Protein AF-A0A167XJV4-F1 (afdb_monomer_lite)

Structure (mmCIF, N/CA/C/O backbone):
data_AF-A0A167XJV4-F1
#
_entry.id   AF-A0A167XJV4-F1
#
loop_
_atom_site.group_PDB
_atom_site.id
_atom_site.type_symbol
_atom_site.label_atom_id
_atom_site.label_alt_id
_atom_site.label_comp_id
_atom_site.label_asym_id
_atom_site.label_entity_id
_atom_site.label_seq_id
_atom_site.pdbx_PDB_ins_code
_atom_site.Cartn_x
_atom_site.Cartn_y
_atom_site.Cartn_z
_atom_site.occupancy
_atom_site.B_iso_or_equiv
_atom_site.auth_seq_id
_atom_site.auth_comp_id
_atom_site.auth_asym_id
_atom_site.auth_atom_id
_atom_site.pdbx_PDB_model_num
ATOM 1 N N . MET A 1 1 ? -15.857 67.292 23.359 1.00 35.25 1 MET A N 1
ATOM 2 C CA . MET A 1 1 ? -15.765 67.440 21.888 1.00 35.25 1 MET A CA 1
ATOM 3 C C . MET A 1 1 ? -14.300 67.287 21.524 1.00 35.25 1 MET A C 1
ATOM 5 O O . MET A 1 1 ? -13.541 68.186 21.835 1.00 35.25 1 MET A O 1
ATOM 9 N N . SER A 1 2 ? -13.795 66.185 20.992 1.00 38.75 2 SER A N 1
ATOM 10 C CA . SER A 1 2 ? -14.385 64.899 20.626 1.00 38.75 2 SER A CA 1
ATOM 11 C C . SER A 1 2 ? -13.289 63.852 20.805 1.00 38.75 2 SER A C 1
ATOM 13 O O . SER A 1 2 ? -12.170 64.068 20.342 1.00 38.75 2 SER A O 1
ATOM 15 N N . ASP A 1 3 ? -13.623 62.744 21.458 1.00 36.28 3 ASP A N 1
ATOM 16 C CA . ASP A 1 3 ? -12.806 61.537 21.475 1.00 36.28 3 ASP A CA 1
ATOM 17 C C . ASP A 1 3 ? -12.752 60.947 20.062 1.00 36.28 3 ASP A C 1
ATOM 19 O O . ASP A 1 3 ? -13.790 60.716 19.436 1.00 36.28 3 ASP A O 1
ATOM 23 N N . LYS A 1 4 ? -11.544 60.708 19.547 1.00 35.56 4 LYS A N 1
ATOM 24 C CA . LYS A 1 4 ? -11.335 59.801 18.419 1.00 35.56 4 LYS A CA 1
ATOM 25 C C . LYS A 1 4 ? -10.825 58.477 18.966 1.00 35.56 4 LYS A C 1
ATOM 27 O O . LYS A 1 4 ? -9.713 58.377 19.471 1.00 35.56 4 LYS A O 1
ATOM 32 N N . ILE A 1 5 ? -11.702 57.492 18.860 1.00 44.44 5 ILE A N 1
ATOM 33 C CA . ILE A 1 5 ? -11.425 56.069 18.977 1.00 44.44 5 ILE A CA 1
ATOM 34 C C . ILE A 1 5 ? -10.658 55.667 17.712 1.00 44.44 5 ILE A C 1
ATOM 36 O O . ILE A 1 5 ? -11.230 55.734 16.631 1.00 44.44 5 ILE A O 1
ATOM 40 N N . ASP A 1 6 ? -9.406 55.234 17.849 1.00 35.66 6 ASP A N 1
ATOM 41 C CA . ASP A 1 6 ? -8.711 54.420 16.840 1.00 35.66 6 ASP A CA 1
ATOM 42 C C . ASP A 1 6 ? -8.263 53.119 17.514 1.00 35.66 6 ASP A C 1
ATOM 44 O O . ASP A 1 6 ? -7.104 52.894 17.852 1.00 35.66 6 ASP A O 1
ATOM 48 N N . GLY A 1 7 ? -9.255 52.272 17.782 1.00 39.25 7 GLY A N 1
ATOM 49 C CA . GLY A 1 7 ? -9.067 50.860 18.074 1.00 39.25 7 GLY A CA 1
ATOM 50 C C . GLY A 1 7 ? -9.291 50.066 16.796 1.00 39.25 7 GLY A C 1
ATOM 51 O O . GLY A 1 7 ? -10.379 49.535 16.593 1.00 39.25 7 GLY A O 1
ATOM 52 N N . GLN A 1 8 ? -8.279 49.992 15.935 1.00 30.83 8 GLN A N 1
ATOM 53 C CA . GLN A 1 8 ? -8.216 48.947 14.921 1.00 30.83 8 GLN A CA 1
ATOM 54 C C . GLN A 1 8 ? -7.363 47.816 15.510 1.00 30.83 8 GLN A C 1
ATOM 56 O O . GLN A 1 8 ? -6.171 48.035 15.744 1.00 30.83 8 GLN A O 1
ATOM 61 N N . PRO A 1 9 ? -7.930 46.635 15.820 1.00 34.81 9 PRO A N 1
ATOM 62 C CA . PRO A 1 9 ? -7.104 45.504 16.210 1.00 34.81 9 PRO A CA 1
ATOM 63 C C . PRO A 1 9 ? -6.168 45.161 15.041 1.00 34.81 9 PRO A C 1
ATOM 65 O O . PRO A 1 9 ? -6.563 45.332 13.880 1.00 34.81 9 PRO A O 1
ATOM 68 N N . PRO A 1 10 ? -4.932 44.712 15.317 1.00 31.92 10 PRO A N 1
ATOM 69 C CA . PRO A 1 10 ? -4.026 44.279 14.266 1.00 31.92 10 PRO A CA 1
ATOM 70 C C . PRO A 1 10 ? -4.743 43.226 13.419 1.00 31.92 10 PRO A C 1
ATOM 72 O O . PRO A 1 10 ? -5.285 42.256 13.950 1.00 31.92 10 PRO A O 1
ATOM 75 N N . GLN A 1 11 ? -4.798 43.454 12.106 1.00 32.78 11 GLN A N 1
ATOM 76 C CA . GLN A 1 11 ? -5.223 42.424 11.172 1.00 32.78 11 GLN A CA 1
ATOM 77 C C . GLN A 1 11 ? -4.203 41.294 11.288 1.00 32.78 11 GLN A C 1
ATOM 79 O O . GLN A 1 11 ? -3.077 41.426 10.815 1.00 32.78 11 GLN A O 1
ATOM 84 N N . GLU A 1 12 ? -4.583 40.220 11.980 1.00 34.00 12 GLU A N 1
ATOM 85 C CA . GLU A 1 12 ? -3.851 38.962 11.939 1.00 34.00 12 GLU A CA 1
ATOM 86 C C . GLU A 1 12 ? -3.784 38.521 10.479 1.00 34.00 12 GLU A C 1
ATOM 88 O O . GLU A 1 12 ? -4.782 38.175 9.843 1.00 34.00 12 GLU A O 1
ATOM 93 N N . GLU A 1 13 ? -2.577 38.611 9.941 1.00 27.45 13 GLU A N 1
ATOM 94 C CA . GLU A 1 13 ? -2.191 38.093 8.647 1.00 27.45 13 GLU A CA 1
ATOM 95 C C . GLU A 1 13 ? -2.448 36.580 8.668 1.00 27.45 13 GLU A C 1
ATOM 97 O O . GLU A 1 13 ? -1.727 35.808 9.300 1.00 27.45 13 GLU A O 1
ATOM 102 N N . TYR A 1 14 ? -3.550 36.149 8.052 1.00 29.22 14 TYR A N 1
ATOM 103 C CA . TYR A 1 14 ? -3.883 34.734 7.938 1.00 29.22 14 TYR A CA 1
ATOM 104 C C . TYR A 1 14 ? -2.775 34.024 7.147 1.00 29.22 14 TYR A C 1
ATOM 106 O O . TYR A 1 14 ? -2.589 34.350 5.970 1.00 29.22 14 TYR A O 1
ATOM 114 N N . PRO A 1 15 ? -2.071 33.019 7.704 1.00 30.83 15 PRO A N 1
ATOM 115 C CA . PRO A 1 15 ? -1.198 32.200 6.885 1.00 30.83 15 PRO A CA 1
ATOM 116 C C . PRO A 1 15 ? -2.058 31.445 5.870 1.00 30.83 15 PRO A C 1
ATOM 118 O O . PRO A 1 15 ? -2.981 30.698 6.215 1.00 30.83 15 PRO A O 1
ATOM 121 N N . ALA A 1 16 ? -1.761 31.685 4.596 1.00 36.34 16 ALA A N 1
ATOM 122 C CA . ALA A 1 16 ? -2.377 31.013 3.473 1.00 36.34 16 ALA A CA 1
ATOM 123 C C . ALA A 1 16 ? -2.159 29.495 3.579 1.00 36.34 16 ALA A C 1
ATOM 125 O O . ALA A 1 16 ? -1.030 29.014 3.608 1.00 36.34 16 ALA A O 1
ATOM 126 N N . THR A 1 17 ? -3.270 28.753 3.598 1.00 43.56 17 THR A N 1
ATOM 127 C CA . THR A 1 17 ? -3.365 27.351 3.154 1.00 43.56 17 THR A CA 1
ATOM 128 C C . THR A 1 17 ? -2.260 26.414 3.658 1.00 43.56 17 THR A C 1
ATOM 130 O O . THR A 1 17 ? -1.503 25.850 2.871 1.00 43.56 17 THR A O 1
ATOM 133 N N . GLY A 1 18 ? -2.211 26.187 4.971 1.00 31.14 18 GLY A N 1
ATOM 134 C CA . GLY A 1 18 ? -1.593 24.976 5.509 1.00 31.14 18 GLY A CA 1
ATOM 135 C C . GLY A 1 18 ? -2.410 23.750 5.097 1.00 31.14 18 GLY A C 1
ATOM 136 O O . GLY A 1 18 ? -3.644 23.802 5.062 1.00 31.14 18 GLY A O 1
ATOM 137 N N . SER A 1 19 ? -1.736 22.649 4.763 1.00 35.28 19 SER A N 1
ATOM 138 C CA . SER A 1 19 ? -2.350 21.322 4.708 1.00 35.28 19 SER A CA 1
ATOM 139 C C . SER A 1 19 ? -3.255 21.147 5.921 1.00 35.28 19 SER A C 1
ATOM 141 O O . SER A 1 19 ? -2.850 21.450 7.041 1.00 35.28 19 SER A O 1
ATOM 143 N N . ARG A 1 20 ? -4.492 20.691 5.715 1.00 35.97 20 ARG A N 1
ATOM 144 C CA . ARG A 1 20 ? -5.356 20.295 6.826 1.00 35.97 20 ARG A CA 1
ATOM 145 C C . ARG A 1 20 ? -4.733 19.028 7.409 1.00 35.97 20 ARG A C 1
ATOM 147 O O . ARG A 1 20 ? -5.033 17.935 6.942 1.00 35.97 20 ARG A O 1
ATOM 154 N N . GLU A 1 21 ? -3.769 19.206 8.308 1.00 44.94 21 GLU A N 1
ATOM 155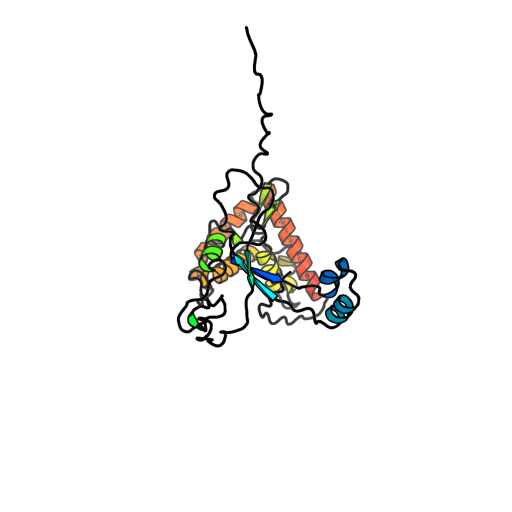 C CA . GLU A 1 21 ? -3.133 18.120 9.038 1.00 44.94 21 GLU A CA 1
ATOM 156 C C . GLU A 1 21 ? -4.256 17.319 9.679 1.00 44.94 21 GLU A C 1
ATOM 158 O O . GLU A 1 21 ? -5.143 17.868 10.340 1.00 44.94 21 GLU A O 1
ATOM 163 N N . THR A 1 22 ? -4.305 16.031 9.354 1.00 46.44 22 THR A N 1
ATOM 164 C CA . THR A 1 22 ? -5.253 15.134 9.993 1.00 46.44 22 THR A CA 1
ATOM 165 C C . THR A 1 22 ? -4.904 15.111 11.473 1.00 46.44 22 THR A C 1
ATOM 167 O O . THR A 1 22 ? -3.748 14.825 11.795 1.00 46.44 22 THR A O 1
ATOM 170 N N . PRO A 1 23 ? -5.861 15.424 12.352 1.00 55.28 23 PRO A N 1
ATOM 171 C CA . PRO A 1 23 ? -5.597 15.505 13.774 1.00 55.28 23 PRO A CA 1
ATOM 172 C C . PRO A 1 23 ? -5.023 14.190 14.299 1.00 55.28 23 PRO A C 1
ATOM 174 O O . PRO A 1 23 ? -5.522 13.111 13.959 1.00 55.28 23 PRO A O 1
ATOM 177 N N . PHE A 1 24 ? -3.951 14.283 15.089 1.00 51.16 24 PHE A N 1
ATOM 178 C CA . PHE A 1 24 ? -3.324 13.138 15.739 1.00 51.16 24 PHE A CA 1
ATOM 179 C C . PHE A 1 24 ? -3.580 13.202 17.254 1.00 51.16 24 PHE A C 1
ATOM 181 O O . PHE A 1 24 ? -3.232 14.204 17.881 1.00 51.16 24 PHE A O 1
ATOM 188 N N . PRO A 1 25 ? -4.128 12.137 17.865 1.00 63.91 25 PRO A N 1
ATOM 189 C CA . PRO A 1 25 ? -4.529 10.879 17.238 1.00 63.91 25 PRO A CA 1
ATOM 190 C C . PRO A 1 25 ? -5.869 10.990 16.488 1.00 63.91 25 PRO A C 1
ATOM 192 O O . PRO A 1 25 ? -6.783 11.702 16.904 1.00 63.91 25 PRO A O 1
ATOM 195 N N . ALA A 1 26 ? -6.004 10.245 15.385 1.00 65.00 26 ALA A N 1
ATOM 196 C CA . ALA A 1 26 ? -7.201 10.287 14.547 1.00 65.00 26 ALA A CA 1
ATOM 197 C C . ALA A 1 26 ? -8.453 9.813 15.306 1.00 65.00 26 ALA A C 1
ATOM 199 O O . ALA A 1 26 ? -8.411 8.855 16.084 1.00 65.00 26 ALA A O 1
ATOM 200 N N . LEU A 1 27 ? -9.601 10.444 15.050 1.00 64.56 27 LEU A N 1
ATOM 201 C CA . LEU A 1 27 ? -10.874 10.005 15.622 1.00 64.56 27 LEU A CA 1
ATOM 202 C C . LEU A 1 27 ? -11.170 8.550 15.244 1.00 64.56 27 LEU A C 1
ATOM 204 O O . LEU A 1 27 ? -11.031 8.147 14.093 1.00 64.56 27 LEU A O 1
ATOM 208 N N . SER A 1 28 ? -11.652 7.775 16.212 1.00 68.88 28 SER A N 1
ATOM 209 C CA . SER A 1 28 ? -11.929 6.342 16.076 1.00 68.88 28 SER A CA 1
ATOM 210 C C . SER A 1 28 ? -10.699 5.488 15.745 1.00 68.88 28 SER A C 1
ATOM 212 O O . SER A 1 28 ? -10.857 4.401 15.200 1.00 68.88 28 SER A O 1
ATOM 214 N N . SER A 1 29 ? -9.487 5.949 16.063 1.00 73.75 29 SER A N 1
ATOM 215 C CA . SER A 1 29 ? -8.269 5.131 16.027 1.00 73.75 29 SER A CA 1
ATOM 216 C C . SER A 1 29 ? -8.034 4.404 17.355 1.00 73.75 29 SER A C 1
ATOM 218 O O . SER A 1 29 ? -8.592 4.775 18.394 1.00 73.75 29 SER A O 1
ATOM 220 N N . TYR A 1 30 ? -7.211 3.355 17.315 1.00 79.12 30 TYR A N 1
ATOM 221 C CA . TYR A 1 30 ? -6.715 2.693 18.518 1.00 79.12 30 TYR A CA 1
ATOM 222 C C . TYR A 1 30 ? -5.444 3.366 19.014 1.00 79.12 30 TYR A C 1
ATOM 224 O O . TYR A 1 30 ? -4.578 3.714 18.221 1.00 79.12 30 TYR A O 1
ATOM 232 N N . VAL A 1 31 ? -5.318 3.479 20.331 1.00 77.62 31 VAL A N 1
ATOM 233 C CA . VAL A 1 31 ? -4.098 3.937 20.998 1.00 77.62 31 VAL A CA 1
ATOM 234 C C . VAL A 1 31 ? -3.686 2.932 22.059 1.00 77.62 31 VAL A C 1
ATOM 236 O O . VAL A 1 31 ? -4.535 2.338 22.728 1.00 77.62 31 VAL A O 1
ATOM 239 N N . THR A 1 32 ? -2.383 2.754 22.242 1.00 82.50 32 THR A N 1
ATOM 240 C CA . THR A 1 32 ? -1.839 2.028 23.387 1.00 82.50 32 THR A CA 1
ATOM 241 C C . THR A 1 32 ? -1.346 3.014 24.429 1.00 82.50 32 THR A C 1
ATOM 243 O O . THR A 1 32 ? -0.552 3.899 24.133 1.00 82.50 32 THR A O 1
ATOM 246 N N . VAL A 1 33 ? -1.804 2.854 25.664 1.00 80.19 33 VAL A N 1
ATOM 247 C CA . VAL A 1 33 ? -1.385 3.672 26.799 1.00 80.19 33 VAL A CA 1
ATOM 248 C C . VAL A 1 33 ? -0.564 2.800 27.731 1.00 80.19 33 VAL A C 1
ATOM 250 O O . VAL A 1 33 ? -1.046 1.782 28.229 1.00 80.19 33 VAL A O 1
ATOM 253 N N . LYS A 1 34 ? 0.678 3.207 27.980 1.00 84.94 34 LYS A N 1
ATOM 254 C CA . LYS A 1 34 ? 1.544 2.601 28.986 1.00 84.94 34 LYS A CA 1
ATOM 255 C C . LYS A 1 34 ? 1.747 3.613 30.101 1.00 84.94 34 LYS A C 1
ATOM 257 O O . LYS A 1 34 ? 2.202 4.724 29.856 1.00 84.94 34 LYS A O 1
ATOM 262 N N . LEU A 1 35 ? 1.373 3.227 31.314 1.00 82.38 35 LEU A N 1
ATOM 263 C CA . LEU A 1 35 ? 1.635 4.032 32.501 1.00 82.38 35 LEU A CA 1
ATOM 264 C C . LEU A 1 35 ? 3.015 3.655 33.034 1.00 82.38 35 LEU A C 1
ATOM 266 O O . LEU A 1 35 ? 3.306 2.465 33.157 1.00 82.38 35 LEU A O 1
ATOM 270 N N . ASP A 1 36 ? 3.834 4.659 33.336 1.00 86.19 36 ASP A N 1
ATOM 271 C CA . ASP A 1 36 ? 5.060 4.504 34.116 1.00 86.19 36 ASP A CA 1
ATOM 272 C C . ASP A 1 36 ? 4.705 4.681 35.600 1.00 86.19 36 ASP A C 1
ATOM 274 O O . ASP A 1 36 ? 4.469 5.816 36.028 1.00 86.19 36 ASP A O 1
ATOM 278 N N . PRO A 1 37 ? 4.607 3.595 36.391 1.00 84.44 37 PRO A N 1
ATOM 279 C CA . PRO A 1 37 ? 4.187 3.699 37.781 1.00 84.44 37 PRO A CA 1
ATOM 280 C C . PRO A 1 37 ? 5.170 4.522 38.615 1.00 84.44 37 PRO A C 1
ATOM 282 O O . PRO A 1 37 ? 4.732 5.341 39.417 1.00 84.44 37 PRO A O 1
ATOM 285 N N . ALA A 1 38 ? 6.478 4.343 38.401 1.00 84.00 38 ALA A N 1
ATOM 286 C CA . ALA A 1 38 ? 7.517 5.036 39.158 1.00 84.00 38 ALA A CA 1
ATOM 287 C C . ALA A 1 38 ? 7.566 6.523 38.784 1.00 84.00 38 ALA A C 1
ATOM 289 O O . ALA A 1 38 ? 7.538 7.381 39.665 1.00 84.00 38 ALA A O 1
ATOM 290 N N . GLY A 1 39 ? 7.531 6.838 37.485 1.00 84.62 39 GLY A N 1
ATOM 291 C CA . GLY A 1 39 ? 7.436 8.219 37.010 1.00 84.62 39 GLY A CA 1
ATOM 292 C C . GLY A 1 39 ? 6.167 8.936 37.487 1.00 84.62 39 GLY A C 1
ATOM 293 O O . GLY A 1 39 ? 6.212 10.123 37.802 1.00 84.62 39 GLY A O 1
ATOM 294 N N . SER A 1 40 ? 5.047 8.212 37.615 1.00 84.00 40 SER A N 1
ATOM 295 C CA . SER A 1 40 ? 3.766 8.781 38.062 1.00 84.00 40 SER A CA 1
ATOM 296 C C . SER A 1 40 ? 3.761 9.203 39.531 1.00 84.00 40 SER A C 1
ATOM 298 O O . SER A 1 40 ? 2.977 10.074 39.883 1.00 84.00 40 SER A O 1
ATOM 300 N N . VAL A 1 41 ? 4.598 8.603 40.385 1.00 88.44 41 VAL A N 1
ATOM 301 C CA . VAL A 1 41 ? 4.667 8.928 41.825 1.00 88.44 41 VAL A CA 1
ATOM 302 C C . VAL A 1 41 ? 5.924 9.703 42.212 1.00 88.44 41 VAL A C 1
ATOM 304 O O . VAL A 1 41 ? 6.006 10.205 43.328 1.00 88.44 41 VAL A O 1
ATOM 307 N N . ALA A 1 42 ? 6.887 9.855 41.298 1.00 85.06 42 ALA A N 1
ATOM 308 C CA . ALA A 1 42 ? 8.159 10.527 41.565 1.00 85.06 42 ALA A CA 1
ATOM 309 C C . ALA A 1 42 ? 7.988 11.963 42.091 1.00 85.06 42 ALA A C 1
ATOM 311 O O . ALA A 1 42 ? 8.769 12.409 42.924 1.00 85.06 42 ALA A O 1
ATOM 312 N N . PHE A 1 43 ? 6.945 12.672 41.646 1.00 87.44 43 PHE A N 1
ATOM 313 C CA . PHE A 1 43 ? 6.659 14.040 42.090 1.00 87.44 43 PHE A CA 1
ATOM 314 C C . PHE A 1 43 ? 6.128 14.128 43.531 1.00 87.44 43 PHE A C 1
ATOM 316 O O . PHE A 1 43 ? 6.074 15.222 44.085 1.00 87.44 43 PHE A O 1
ATOM 323 N N . MET A 1 44 ? 5.675 13.012 44.112 1.00 87.50 44 MET A N 1
ATOM 324 C CA . MET A 1 44 ? 5.034 12.988 45.430 1.00 87.50 44 MET A CA 1
ATOM 325 C C . MET A 1 44 ? 6.046 12.914 46.579 1.00 87.50 44 MET A C 1
ATOM 327 O O . MET A 1 44 ? 5.650 13.133 47.718 1.00 87.50 44 MET A O 1
ATOM 331 N N . GLU A 1 45 ? 7.318 12.600 46.287 1.00 86.62 45 GLU A N 1
ATOM 332 C CA . GLU A 1 45 ? 8.403 12.433 47.274 1.00 86.62 45 GLU A CA 1
ATOM 333 C C . GLU A 1 45 ? 8.053 11.467 48.431 1.00 86.62 45 GLU A C 1
ATOM 335 O O . GLU A 1 45 ? 8.583 11.566 49.534 1.00 86.62 45 GLU A O 1
ATOM 340 N N . ASP A 1 46 ? 7.161 10.509 48.170 1.00 91.50 46 ASP A N 1
ATOM 341 C CA . ASP A 1 46 ? 6.673 9.519 49.132 1.00 91.50 46 ASP A CA 1
ATOM 342 C C . ASP A 1 46 ? 7.382 8.174 48.905 1.00 91.50 46 ASP A C 1
ATOM 344 O O . ASP A 1 46 ? 7.216 7.525 47.867 1.00 91.50 46 ASP A O 1
ATOM 348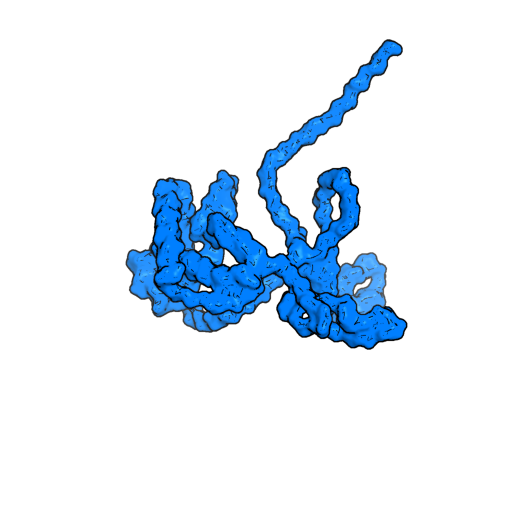 N N . GLU A 1 47 ? 8.197 7.762 49.880 1.00 88.19 47 GLU A N 1
ATOM 349 C CA . GLU A 1 47 ? 9.004 6.538 49.824 1.00 88.19 47 GLU A CA 1
ATOM 350 C C . GLU A 1 47 ? 8.145 5.261 49.824 1.00 88.19 47 GLU A C 1
ATOM 352 O O . GLU A 1 47 ? 8.486 4.276 49.159 1.00 88.19 47 GLU A O 1
ATOM 357 N N . GLU A 1 48 ? 6.999 5.274 50.511 1.00 89.12 48 GLU A N 1
ATOM 358 C CA . GLU A 1 48 ? 6.065 4.147 50.536 1.00 89.12 48 GLU A CA 1
ATOM 359 C C . GLU A 1 48 ? 5.371 4.013 49.175 1.00 89.12 48 GLU A C 1
ATOM 361 O O . GLU A 1 48 ? 5.338 2.922 48.594 1.00 89.12 48 GLU A O 1
ATOM 366 N N . ALA A 1 49 ? 4.906 5.132 48.608 1.00 85.19 49 ALA A N 1
ATOM 367 C CA . ALA A 1 49 ? 4.314 5.164 47.272 1.00 85.19 49 ALA A CA 1
ATOM 368 C C . ALA A 1 49 ? 5.325 4.779 46.180 1.00 85.19 49 ALA A C 1
ATOM 370 O O . ALA A 1 49 ? 4.981 4.026 45.266 1.00 85.19 49 ALA A O 1
ATOM 371 N N . ALA A 1 50 ? 6.578 5.233 46.285 1.00 87.56 50 ALA A N 1
ATOM 372 C CA . ALA A 1 50 ? 7.656 4.874 45.365 1.00 87.56 50 ALA A CA 1
ATOM 373 C C . ALA A 1 50 ? 7.985 3.376 45.428 1.00 87.56 50 ALA A C 1
ATOM 375 O O . ALA A 1 50 ? 8.097 2.721 44.389 1.00 87.56 50 ALA A O 1
ATOM 376 N N . THR A 1 51 ? 8.065 2.806 46.634 1.00 87.50 51 THR A N 1
ATOM 377 C CA . THR A 1 51 ? 8.301 1.369 46.833 1.00 87.50 51 THR A CA 1
ATOM 378 C C . THR A 1 51 ? 7.137 0.536 46.297 1.00 87.50 51 THR A C 1
ATOM 380 O O . THR A 1 51 ? 7.343 -0.470 45.614 1.00 87.50 51 THR A O 1
ATOM 383 N N . ALA A 1 52 ? 5.895 0.958 46.545 1.00 87.00 52 ALA A N 1
ATOM 384 C CA . ALA A 1 52 ? 4.713 0.300 45.998 1.00 87.00 52 ALA A CA 1
ATOM 385 C C . ALA A 1 52 ? 4.679 0.377 44.461 1.00 87.00 52 ALA A C 1
ATOM 387 O O . ALA A 1 52 ? 4.426 -0.633 43.802 1.00 87.00 52 ALA A O 1
ATOM 388 N N . ALA A 1 53 ? 4.990 1.540 43.883 1.00 86.62 53 ALA A N 1
ATOM 389 C CA . ALA A 1 53 ? 5.028 1.746 42.439 1.00 86.62 53 ALA A CA 1
ATOM 390 C C . ALA A 1 53 ? 6.135 0.936 41.750 1.00 86.62 53 ALA A C 1
ATOM 392 O O . ALA A 1 53 ? 5.892 0.378 40.681 1.00 86.62 53 ALA A O 1
ATOM 393 N N . ALA A 1 54 ? 7.309 0.798 42.374 1.00 85.00 54 ALA A N 1
ATOM 394 C CA . ALA A 1 54 ? 8.404 -0.029 41.864 1.00 85.00 54 ALA A CA 1
ATOM 395 C C . ALA A 1 54 ? 8.026 -1.518 41.755 1.00 85.00 54 ALA A C 1
ATOM 397 O O . ALA A 1 54 ? 8.539 -2.232 40.896 1.00 85.00 54 ALA A O 1
ATOM 398 N N . ASN A 1 55 ? 7.095 -1.978 42.594 1.00 87.38 55 ASN A N 1
ATOM 399 C CA . ASN A 1 55 ? 6.585 -3.348 42.569 1.00 87.38 55 ASN A CA 1
ATOM 400 C C . ASN A 1 55 ? 5.443 -3.561 41.556 1.00 87.38 55 ASN A C 1
ATOM 402 O O . ASN A 1 55 ? 5.009 -4.697 41.345 1.00 87.38 55 ASN A O 1
ATOM 406 N N . LEU A 1 56 ? 4.936 -2.502 40.913 1.00 86.00 56 LEU A N 1
ATOM 407 C CA . LEU A 1 56 ? 3.903 -2.619 39.887 1.00 86.00 56 LEU A CA 1
ATOM 408 C C . LEU A 1 56 ? 4.519 -2.956 38.528 1.00 86.00 56 LEU A C 1
ATOM 410 O O . LEU A 1 56 ? 5.428 -2.295 38.036 1.00 86.00 56 LEU A O 1
ATOM 414 N N . SER A 1 57 ? 3.945 -3.952 37.854 1.00 81.69 57 SER A N 1
ATOM 415 C CA . SER A 1 57 ? 4.251 -4.191 36.444 1.00 81.69 57 SER A CA 1
ATOM 416 C C . SER A 1 57 ? 3.581 -3.126 35.575 1.00 81.69 57 SER A C 1
ATOM 418 O O . SER A 1 57 ? 2.364 -2.928 35.644 1.00 81.69 57 SER A O 1
ATOM 420 N N . ALA A 1 58 ? 4.364 -2.458 34.725 1.00 81.88 58 ALA A N 1
ATOM 421 C CA . ALA A 1 58 ? 3.822 -1.577 33.699 1.00 81.88 58 ALA A CA 1
ATOM 422 C C . ALA A 1 58 ? 2.950 -2.399 32.736 1.00 81.88 58 ALA A C 1
ATOM 424 O O . ALA A 1 58 ? 3.427 -3.330 32.085 1.00 81.88 58 ALA A O 1
ATOM 425 N N . LYS A 1 59 ? 1.661 -2.058 32.657 1.00 78.88 59 LYS A N 1
ATOM 426 C CA . LYS A 1 59 ? 0.695 -2.706 31.763 1.00 78.88 59 LYS A CA 1
ATOM 427 C C . LYS A 1 59 ? 0.411 -1.812 30.566 1.00 78.88 59 LYS A C 1
ATOM 429 O O . LYS A 1 59 ? 0.330 -0.592 30.703 1.00 78.88 59 LYS A O 1
ATOM 434 N N . THR A 1 60 ? 0.219 -2.443 29.416 1.00 81.69 60 THR A N 1
ATOM 435 C CA . THR A 1 60 ? -0.268 -1.776 28.210 1.00 81.69 60 THR A CA 1
ATOM 436 C C . THR A 1 60 ? -1.787 -1.848 28.189 1.00 81.69 60 THR A C 1
ATOM 438 O O . THR A 1 60 ? -2.370 -2.933 28.217 1.00 81.69 60 THR A O 1
ATOM 441 N N . TYR A 1 61 ? -2.423 -0.687 28.143 1.00 80.62 61 TYR A N 1
ATOM 442 C CA . TYR A 1 61 ? -3.861 -0.534 27.976 1.00 80.62 61 TYR A CA 1
ATOM 443 C C . TYR A 1 61 ? -4.153 -0.163 26.527 1.00 80.62 61 TYR A C 1
ATOM 445 O O . TYR A 1 61 ? -3.381 0.561 25.909 1.00 80.62 61 TYR A O 1
ATOM 453 N N . VAL A 1 62 ? -5.270 -0.641 25.985 1.00 82.94 62 VAL A N 1
ATOM 454 C CA . VAL A 1 62 ? -5.738 -0.239 24.654 1.00 82.94 62 VAL A CA 1
ATOM 455 C C . VAL A 1 62 ? -6.914 0.706 24.838 1.00 82.94 62 VAL A C 1
ATOM 457 O O . VAL A 1 62 ? -7.804 0.428 25.638 1.00 82.94 62 VAL A O 1
ATOM 460 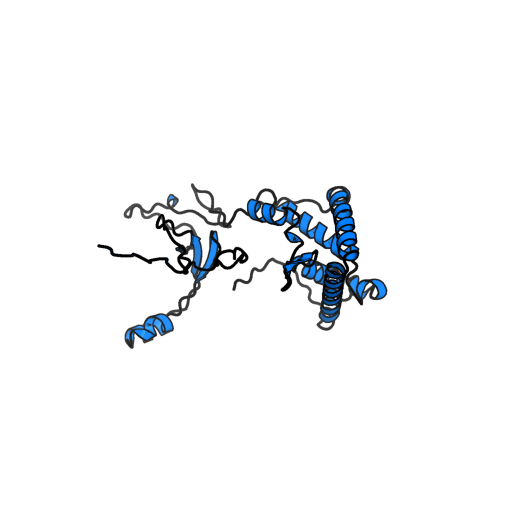N N . GLY A 1 63 ? -6.926 1.817 24.113 1.00 83.69 63 GLY A N 1
ATOM 461 C CA . GLY A 1 63 ? -8.014 2.783 24.101 1.00 83.69 63 GLY A CA 1
ATOM 462 C C . GLY A 1 63 ? -8.534 3.034 22.690 1.00 83.69 63 GLY A C 1
ATOM 463 O O . GLY A 1 63 ? -7.805 2.865 21.716 1.00 83.69 63 GLY A O 1
ATOM 464 N N . LEU A 1 64 ? -9.794 3.447 22.585 1.00 79.12 64 LEU A N 1
ATOM 465 C CA . LEU A 1 64 ? -10.396 3.962 21.357 1.00 79.12 64 LEU A CA 1
ATOM 466 C C . LEU A 1 64 ? -10.530 5.485 21.460 1.00 79.12 64 LEU A C 1
ATOM 468 O O . LEU A 1 64 ? -11.106 5.995 22.425 1.00 79.12 64 LEU A O 1
ATOM 472 N N . VAL A 1 65 ? -10.023 6.208 20.465 1.00 77.50 65 VAL A N 1
ATOM 473 C CA . VAL A 1 65 ? -10.088 7.673 20.421 1.00 77.50 65 VAL A CA 1
ATOM 474 C C . VAL A 1 65 ? -11.499 8.122 20.045 1.00 77.50 65 VAL A C 1
ATOM 476 O O . VAL A 1 65 ? -12.015 7.796 18.980 1.00 77.50 65 VAL A O 1
ATOM 479 N N . GLY A 1 66 ? -12.133 8.885 20.925 1.00 69.88 66 GLY A N 1
ATOM 480 C CA . GLY A 1 66 ? -13.429 9.522 20.739 1.00 69.88 66 GLY A CA 1
ATOM 481 C C . GLY A 1 66 ? -13.307 11.041 20.638 1.00 69.88 66 GLY A C 1
ATOM 482 O O . GLY A 1 66 ? -12.382 11.657 21.170 1.00 69.88 66 GLY A O 1
ATOM 483 N N . GLY A 1 67 ? -14.277 11.662 19.969 1.00 61.53 67 GLY A N 1
ATOM 484 C CA . GLY A 1 67 ? -14.365 13.118 19.902 1.00 61.53 67 GLY A CA 1
ATOM 485 C C . GLY A 1 67 ? -14.786 13.714 21.243 1.00 61.53 67 GLY A C 1
ATOM 486 O O . GLY A 1 67 ? -15.673 13.184 21.922 1.00 61.53 67 GLY A O 1
ATOM 487 N N . SER A 1 68 ? -14.187 14.842 21.615 1.00 56.00 68 SER A N 1
ATOM 488 C CA . SER A 1 68 ? -14.700 15.640 22.723 1.00 56.00 68 SER A CA 1
ATOM 489 C C . SER A 1 68 ? -15.992 16.330 22.265 1.00 56.00 68 SER A C 1
ATOM 491 O O . SER A 1 68 ? -15.972 17.183 21.387 1.00 56.00 68 SER A O 1
ATOM 493 N N . ARG A 1 69 ? -17.146 15.914 22.805 1.00 46.00 69 ARG A N 1
ATOM 494 C CA . ARG A 1 69 ? -18.456 16.560 22.562 1.00 46.00 69 ARG A CA 1
ATOM 495 C C . ARG A 1 69 ? -18.672 17.832 23.388 1.00 46.00 69 ARG A C 1
ATOM 497 O O . ARG A 1 69 ? -19.792 18.334 23.448 1.00 46.00 69 ARG A O 1
ATOM 504 N N . ASP A 1 70 ? -17.639 18.319 24.057 1.00 44.16 70 ASP A N 1
ATOM 505 C CA . ASP A 1 70 ? -17.780 19.493 24.899 1.00 44.16 70 ASP A CA 1
ATOM 506 C C . ASP A 1 70 ? -17.715 20.731 23.988 1.00 44.16 70 ASP A C 1
ATOM 508 O O . ASP A 1 70 ? -16.776 20.873 23.220 1.00 44.16 70 ASP A O 1
ATOM 512 N N . GLY A 1 71 ? -18.776 21.547 24.019 1.00 42.16 71 GLY A N 1
ATOM 513 C CA . GLY A 1 71 ? -18.813 22.968 23.644 1.00 42.16 71 GLY A CA 1
ATOM 514 C C . GLY A 1 71 ? -18.934 23.378 22.167 1.00 42.16 71 GLY A C 1
ATOM 515 O O . GLY A 1 71 ? -18.082 23.114 21.327 1.00 42.16 71 GLY A O 1
ATOM 516 N N . LEU A 1 72 ? -19.964 24.185 21.881 1.00 37.88 72 LEU A N 1
ATOM 517 C CA . LEU A 1 72 ? -19.942 25.179 20.802 1.00 37.88 72 LEU A CA 1
ATOM 518 C C . LEU A 1 72 ? -18.849 26.213 21.124 1.00 37.88 72 LEU A C 1
ATOM 520 O O . LEU A 1 72 ? -19.100 27.154 21.875 1.00 37.88 72 LEU A O 1
ATOM 524 N N . TYR A 1 73 ? -17.637 26.037 20.601 1.00 46.38 73 TYR A N 1
ATOM 525 C CA . TYR A 1 73 ? -16.540 26.977 20.842 1.00 46.38 73 TYR A CA 1
ATOM 526 C C . TYR A 1 73 ? -16.377 27.956 19.675 1.00 46.38 73 TYR A C 1
ATOM 528 O O . TYR A 1 73 ? -16.091 27.574 18.541 1.00 46.38 73 TYR A O 1
ATOM 536 N N . ILE A 1 74 ? -16.570 29.241 19.973 1.00 39.38 74 ILE A N 1
ATOM 537 C CA . ILE A 1 74 ? -16.340 30.372 19.070 1.00 39.38 74 ILE A CA 1
ATOM 538 C C . ILE A 1 74 ? -14.863 30.775 19.218 1.00 39.38 74 ILE A C 1
ATOM 540 O O . ILE A 1 74 ? -14.523 31.558 20.098 1.00 39.38 74 ILE A O 1
ATOM 544 N N . GLY A 1 75 ? -13.973 30.195 18.404 1.00 48.16 75 GLY A N 1
ATOM 545 C CA . GLY A 1 75 ? -12.547 30.561 18.341 1.00 48.16 75 GLY A CA 1
ATOM 546 C C . GLY A 1 75 ? -11.608 29.388 18.025 1.00 48.16 75 GLY A C 1
ATOM 547 O O . GLY A 1 75 ? -11.922 28.238 18.323 1.00 48.16 75 GLY A O 1
ATOM 548 N N . ARG A 1 76 ? -10.446 29.665 17.410 1.00 44.91 76 ARG A N 1
ATOM 549 C CA . ARG A 1 76 ? -9.374 28.669 17.207 1.00 44.91 76 ARG A CA 1
ATOM 550 C C . ARG A 1 76 ? -8.637 28.445 18.529 1.00 44.91 76 ARG A C 1
ATOM 552 O O . ARG A 1 76 ? -7.968 29.353 19.009 1.00 44.91 76 ARG A O 1
ATOM 559 N N . ILE A 1 77 ? -8.728 27.241 19.089 1.00 52.38 77 ILE A N 1
ATOM 560 C CA . ILE A 1 77 ? -7.886 26.820 20.216 1.00 52.38 77 ILE A CA 1
ATOM 561 C C . ILE A 1 77 ? -6.637 26.136 19.631 1.00 52.38 77 ILE A C 1
ATOM 563 O O . ILE A 1 77 ? -6.787 25.280 18.760 1.00 52.38 77 ILE A O 1
ATOM 567 N N . PRO A 1 78 ? -5.415 26.479 20.080 1.00 54.56 78 PRO A N 1
ATOM 568 C CA . PRO A 1 78 ? -4.168 25.864 19.608 1.00 54.56 78 PRO A CA 1
ATOM 569 C C . PRO A 1 78 ? -3.918 24.454 20.176 1.00 54.56 78 PRO A C 1
ATOM 571 O O . PRO A 1 78 ? -2.864 23.874 19.937 1.00 54.56 78 PRO A O 1
ATOM 574 N N . VAL A 1 79 ? -4.864 23.912 20.947 1.00 56.81 79 VAL A N 1
ATOM 575 C CA . VAL A 1 79 ? -4.770 22.614 21.620 1.00 56.81 79 VAL A CA 1
ATOM 576 C C . VAL A 1 79 ? -5.961 21.769 21.203 1.00 56.81 79 VAL A C 1
ATOM 578 O O . VAL A 1 79 ? -7.114 22.162 21.393 1.00 56.81 79 VAL A O 1
ATOM 581 N N . GLU A 1 80 ? -5.676 20.600 20.645 1.00 58.34 80 GLU A N 1
ATOM 582 C CA . GLU A 1 80 ? -6.691 19.618 20.306 1.00 58.34 80 GLU A CA 1
ATOM 583 C C . GLU A 1 80 ? -7.001 18.736 21.519 1.00 58.34 80 GLU A C 1
ATOM 585 O O . GLU A 1 80 ? -6.107 18.152 22.130 1.00 58.34 80 GLU A O 1
ATOM 590 N N . SER A 1 81 ? -8.282 18.652 21.888 1.00 65.06 81 SER A N 1
ATOM 591 C CA . SER A 1 81 ? -8.741 17.773 22.966 1.00 65.06 81 SER A CA 1
ATOM 592 C C . SER A 1 81 ? -9.423 16.540 22.383 1.00 65.06 81 SER A C 1
ATOM 594 O O . SER A 1 81 ? -10.316 16.642 21.540 1.00 65.06 81 SER A O 1
ATOM 596 N N . PHE A 1 82 ? -9.030 15.363 22.859 1.00 68.25 82 PHE A N 1
ATOM 597 C CA . PHE A 1 82 ? -9.633 14.090 22.483 1.00 68.25 82 PHE A CA 1
ATOM 598 C C . PHE A 1 82 ? -9.950 13.270 23.733 1.00 68.25 82 PHE A C 1
ATOM 600 O O . PHE A 1 82 ? -9.329 13.430 24.785 1.00 68.25 82 PHE A O 1
ATOM 607 N N . LYS A 1 83 ? -10.953 12.395 23.631 1.00 74.00 83 LYS A N 1
ATOM 608 C CA . LYS A 1 83 ? -11.324 11.463 24.702 1.00 74.00 83 LYS A CA 1
ATOM 609 C C . LYS A 1 83 ? -10.749 10.093 24.361 1.00 74.00 83 LYS A C 1
ATOM 611 O O . LYS A 1 83 ? -10.876 9.646 23.230 1.00 74.00 83 LYS A O 1
ATOM 616 N N . VAL A 1 84 ? -10.135 9.406 25.321 1.00 79.00 84 VAL A N 1
ATOM 617 C CA . VAL A 1 84 ? -9.689 8.015 25.138 1.00 79.00 84 VAL A CA 1
ATOM 618 C C . VAL A 1 84 ? -10.604 7.100 25.940 1.00 79.00 84 VAL A C 1
ATOM 620 O O . VAL A 1 84 ? -10.635 7.149 27.169 1.00 79.00 84 VAL A O 1
ATOM 623 N N . HIS A 1 85 ? -11.361 6.258 25.243 1.00 80.81 85 HIS A N 1
ATOM 624 C CA . HIS A 1 85 ? -12.194 5.230 25.854 1.00 80.81 85 HIS A CA 1
ATOM 625 C C . HIS A 1 85 ? -11.356 3.971 26.081 1.00 80.81 85 HIS A C 1
ATOM 627 O O . HIS A 1 85 ? -11.066 3.244 25.133 1.00 80.81 85 HIS A O 1
ATOM 633 N N . MET A 1 86 ? -10.956 3.714 27.328 1.00 82.50 86 MET A N 1
ATOM 634 C CA . MET A 1 86 ? -10.179 2.520 27.683 1.00 82.50 86 MET A CA 1
ATOM 635 C C . MET A 1 86 ? -10.980 1.241 27.414 1.00 82.50 86 MET A C 1
ATOM 637 O O . MET A 1 86 ? -12.118 1.100 27.865 1.00 82.50 86 MET A O 1
ATOM 641 N N . LEU A 1 87 ? -10.371 0.303 26.695 1.00 83.00 87 LEU A N 1
ATOM 642 C CA . LEU A 1 87 ? -10.967 -0.968 26.308 1.00 83.00 87 LEU A CA 1
ATOM 643 C C . LEU A 1 87 ? -10.609 -2.059 27.313 1.00 83.00 87 LEU A C 1
ATOM 645 O O . LEU A 1 87 ? -9.521 -2.092 27.890 1.00 83.00 87 LEU A O 1
ATOM 649 N N . ARG A 1 88 ? -11.543 -2.990 27.498 1.00 77.75 88 ARG A N 1
ATOM 650 C CA . ARG A 1 88 ? -11.362 -4.183 28.324 1.00 77.75 88 ARG A CA 1
ATOM 651 C C . ARG A 1 88 ? -11.440 -5.438 27.445 1.00 77.75 88 ARG A C 1
ATOM 653 O O . ARG A 1 88 ? -12.267 -5.473 26.535 1.00 77.75 88 ARG A O 1
ATOM 660 N N . PRO A 1 89 ? -10.652 -6.487 27.740 1.00 76.81 89 PRO A N 1
ATOM 661 C CA . PRO A 1 89 ? -10.843 -7.798 27.130 1.00 76.81 89 PRO A CA 1
ATOM 662 C C . PRO A 1 89 ? -12.169 -8.439 27.568 1.00 76.81 89 PRO A C 1
ATOM 664 O O . PRO A 1 89 ? -12.401 -8.636 28.761 1.00 76.81 89 PRO A O 1
ATOM 667 N N . GLY A 1 90 ? -13.004 -8.810 26.597 1.00 76.81 90 GLY A N 1
ATOM 668 C CA . GLY A 1 90 ? -14.222 -9.594 26.817 1.00 76.81 90 GLY A CA 1
ATOM 669 C C . GLY A 1 90 ? -15.405 -8.832 27.426 1.00 76.81 90 GLY A C 1
ATOM 670 O O . GLY A 1 90 ? -15.326 -7.653 27.778 1.00 76.81 90 GLY A O 1
ATOM 671 N N . LEU A 1 91 ? -16.531 -9.539 27.528 1.00 76.81 91 LEU A N 1
ATOM 672 C CA . LEU A 1 91 ? -17.768 -9.021 28.101 1.00 76.81 91 LEU A CA 1
ATOM 673 C C . LEU A 1 91 ? -17.670 -9.024 29.634 1.00 76.81 91 LEU A C 1
ATOM 675 O O . LEU A 1 91 ? -17.360 -10.066 30.219 1.00 76.81 91 LEU A O 1
ATOM 679 N N . PRO A 1 92 ? -17.919 -7.900 30.325 1.00 75.75 92 PRO A N 1
ATOM 680 C CA . PRO A 1 92 ? -17.910 -7.913 31.776 1.00 75.75 92 PRO A CA 1
ATOM 681 C C . PRO A 1 92 ? -19.073 -8.762 32.315 1.00 75.75 92 PRO A C 1
ATOM 683 O O . PRO A 1 92 ? -20.162 -8.765 31.733 1.00 75.75 92 PRO A O 1
ATOM 686 N N . PRO A 1 93 ? -18.876 -9.445 33.456 1.00 78.06 93 PRO A N 1
ATOM 687 C CA . PRO A 1 93 ? -19.967 -10.129 34.133 1.00 78.06 93 PRO A CA 1
ATOM 688 C C . PRO A 1 93 ? -21.035 -9.113 34.548 1.00 78.06 93 PRO A C 1
ATOM 690 O O . PRO A 1 93 ? -20.710 -8.036 35.060 1.00 78.06 93 PRO A O 1
ATOM 693 N N . ALA A 1 94 ? -22.305 -9.466 34.343 1.00 80.12 94 ALA A N 1
ATOM 694 C CA . ALA A 1 94 ? -23.422 -8.634 34.766 1.00 80.12 94 ALA A CA 1
ATOM 695 C C . ALA A 1 94 ? -23.422 -8.481 36.297 1.00 80.12 94 ALA A C 1
ATOM 697 O O . ALA A 1 94 ? -23.241 -9.451 37.034 1.00 80.12 94 ALA A O 1
ATOM 698 N N . ARG A 1 95 ? -23.640 -7.253 36.767 1.00 80.69 95 ARG A N 1
ATOM 699 C CA . ARG A 1 95 ? -23.830 -6.882 38.175 1.00 80.69 95 ARG A CA 1
ATOM 700 C C . ARG A 1 95 ? -25.151 -6.115 38.302 1.00 80.69 95 ARG A C 1
ATOM 702 O O . ARG A 1 95 ? -25.142 -4.878 38.300 1.00 80.69 95 ARG A O 1
ATOM 709 N N . PRO A 1 96 ? -26.295 -6.826 38.339 1.00 80.50 96 PRO A N 1
ATOM 710 C CA . PRO A 1 96 ? -27.619 -6.204 38.370 1.00 80.50 96 PRO A CA 1
ATOM 711 C C . PRO A 1 96 ? -27.829 -5.311 39.599 1.00 80.50 96 PRO A C 1
ATOM 713 O O . PRO A 1 96 ? -28.499 -4.290 39.506 1.00 80.50 96 PRO A O 1
ATOM 716 N N . ASP A 1 97 ? -27.189 -5.651 40.721 1.00 87.56 97 ASP A N 1
ATOM 717 C CA . ASP A 1 97 ? -27.162 -4.882 41.972 1.00 87.56 97 ASP A CA 1
ATOM 718 C C . ASP A 1 97 ? -26.562 -3.477 41.813 1.00 87.56 97 ASP A C 1
ATOM 720 O O . ASP A 1 97 ? -26.877 -2.572 42.582 1.00 87.56 97 ASP A O 1
ATOM 724 N N . LYS A 1 98 ? -25.718 -3.280 40.793 1.00 79.44 98 LYS A N 1
ATOM 725 C CA . LYS A 1 98 ? -25.100 -1.991 40.442 1.00 79.44 98 LYS A CA 1
ATOM 726 C C . LYS A 1 98 ? -25.652 -1.408 39.147 1.00 79.44 98 LYS A C 1
ATOM 728 O O . LYS A 1 98 ? -25.031 -0.511 38.583 1.00 79.44 98 LYS A O 1
ATOM 733 N N . PHE A 1 99 ? -26.777 -1.935 38.659 1.00 77.19 99 PHE A N 1
ATOM 734 C CA . PHE A 1 99 ? -27.370 -1.570 37.371 1.00 77.19 99 PHE A CA 1
ATOM 735 C C . PHE A 1 99 ? -26.396 -1.714 36.189 1.00 77.19 99 PHE A C 1
ATOM 737 O O . PHE A 1 99 ? -26.528 -1.015 35.192 1.00 77.19 99 PHE A O 1
ATOM 744 N N . MET A 1 100 ? -25.409 -2.613 36.288 1.00 73.38 100 MET A N 1
ATOM 745 C CA . MET A 1 100 ? -24.466 -2.889 35.205 1.00 73.38 100 MET A CA 1
ATOM 746 C C . MET A 1 100 ? -24.858 -4.202 34.545 1.00 73.38 100 MET A C 1
ATOM 748 O O . MET A 1 100 ? -24.560 -5.281 35.059 1.00 73.38 100 MET A O 1
ATOM 752 N N . THR A 1 101 ? -25.527 -4.134 33.406 1.00 76.75 101 THR A N 1
ATOM 753 C CA . THR A 1 101 ? -25.860 -5.325 32.625 1.00 76.75 101 THR A CA 1
ATOM 754 C C . THR A 1 101 ? -24.867 -5.485 31.476 1.00 76.75 101 THR A C 1
ATOM 756 O O . THR A 1 101 ? -24.262 -4.518 31.008 1.00 76.75 101 THR A O 1
ATOM 759 N N . SER A 1 102 ? -24.611 -6.725 31.060 1.00 70.00 102 SER A N 1
ATOM 760 C CA . SER A 1 102 ? -23.587 -7.011 30.049 1.00 70.00 102 SER A CA 1
ATOM 761 C C . SER A 1 102 ? -23.910 -6.378 28.690 1.00 70.00 102 SER A C 1
ATOM 763 O O . SER A 1 102 ? -22.997 -5.998 27.968 1.00 70.00 102 SER A O 1
ATOM 765 N N . ASP A 1 103 ? -25.189 -6.153 28.387 1.00 75.88 103 ASP A N 1
ATOM 766 C CA . ASP A 1 103 ? -25.678 -5.464 27.189 1.00 75.88 103 ASP A CA 1
ATOM 767 C C . ASP A 1 103 ? -25.419 -3.943 27.167 1.00 75.88 103 ASP A C 1
ATOM 769 O O . ASP A 1 103 ? -25.645 -3.288 26.142 1.00 75.88 103 ASP A O 1
ATOM 773 N N . MET A 1 104 ? -24.934 -3.367 28.274 1.00 78.81 104 MET A N 1
ATOM 774 C CA . MET A 1 104 ? -24.503 -1.964 28.344 1.00 78.81 104 MET A CA 1
ATOM 775 C C . MET A 1 104 ? -23.090 -1.741 27.791 1.00 78.81 104 MET A C 1
ATOM 777 O O . MET A 1 104 ? -22.649 -0.598 27.683 1.00 78.81 104 MET A O 1
ATOM 781 N N . CYS A 1 105 ? -22.370 -2.805 27.432 1.00 78.06 105 CYS A N 1
ATOM 782 C CA . CYS A 1 105 ? -21.093 -2.700 26.734 1.00 78.06 105 CYS A CA 1
ATOM 783 C C . CYS A 1 105 ? -21.307 -2.599 25.227 1.00 78.06 105 CYS A C 1
ATOM 785 O O . CYS A 1 105 ? -22.308 -3.064 24.700 1.00 78.06 105 CYS A O 1
ATOM 787 N N . ILE A 1 106 ? -20.364 -1.985 24.518 1.00 80.19 106 ILE A N 1
ATOM 788 C CA . ILE A 1 106 ? -20.364 -1.981 23.055 1.00 80.19 106 ILE A CA 1
ATOM 789 C C . ILE A 1 106 ? -19.070 -2.661 22.616 1.00 80.19 106 ILE A C 1
ATOM 791 O O . ILE A 1 106 ? -18.000 -2.230 23.056 1.00 80.19 106 ILE A O 1
ATOM 795 N N . PRO A 1 107 ? -19.131 -3.730 21.803 1.00 78.38 107 PRO A N 1
ATOM 796 C CA . PRO A 1 107 ? -17.915 -4.333 21.286 1.00 78.38 107 PRO A CA 1
ATOM 797 C C . PRO A 1 107 ? -17.203 -3.351 20.346 1.00 78.38 107 PRO A C 1
ATOM 799 O O . PRO A 1 107 ? -17.813 -2.429 19.807 1.00 78.38 107 PRO A O 1
ATOM 802 N N . VAL A 1 108 ? -15.905 -3.539 20.135 1.00 73.56 108 VAL A N 1
ATOM 803 C CA . VAL A 1 108 ? -15.126 -2.781 19.145 1.00 73.56 108 VAL A CA 1
ATOM 804 C C . VAL A 1 108 ? -14.418 -3.790 18.241 1.00 73.56 108 VAL A C 1
ATOM 806 O O . VAL A 1 108 ? -13.962 -4.831 18.719 1.00 73.56 108 VAL A O 1
ATOM 809 N N . PHE A 1 109 ? -14.375 -3.534 16.931 1.00 73.31 109 PHE A N 1
ATOM 810 C CA . PHE A 1 109 ? -13.815 -4.470 15.947 1.00 73.31 109 PHE A CA 1
ATOM 811 C C . PHE A 1 109 ? -12.347 -4.828 16.259 1.00 73.31 109 PHE A C 1
ATOM 813 O O . PHE A 1 109 ? -11.542 -3.922 16.436 1.00 73.31 109 PHE A O 1
ATOM 820 N N . PRO A 1 110 ? -11.931 -6.104 16.264 1.00 62.72 110 PRO A N 1
ATOM 821 C CA . PRO A 1 110 ? -12.578 -7.235 15.602 1.00 62.72 110 PRO A CA 1
ATOM 822 C C . PRO A 1 110 ? -13.575 -8.003 16.469 1.00 62.72 110 PRO A C 1
ATOM 824 O O . PRO A 1 110 ? -14.139 -8.989 15.996 1.00 62.72 110 PRO A O 1
ATOM 827 N N . ASN A 1 111 ? -13.816 -7.585 17.716 1.00 68.81 111 ASN A N 1
ATOM 828 C CA . ASN A 1 111 ? -14.726 -8.319 18.580 1.00 68.81 111 ASN A CA 1
ATOM 829 C C . ASN A 1 111 ? -16.161 -8.209 18.045 1.00 68.81 111 ASN A C 1
ATOM 831 O O . ASN A 1 111 ? -16.706 -7.117 17.935 1.00 68.81 111 ASN A O 1
ATOM 835 N N . THR A 1 112 ? -16.762 -9.340 17.691 1.00 74.00 112 THR A N 1
ATOM 836 C CA . THR A 1 112 ? -18.160 -9.436 17.234 1.00 74.00 112 THR A CA 1
ATOM 837 C C . THR A 1 112 ? -19.039 -10.166 18.244 1.00 74.00 112 THR A C 1
ATOM 839 O O . THR A 1 112 ? -20.248 -10.264 18.045 1.00 74.00 112 THR A O 1
ATOM 842 N N . ASP A 1 113 ? -18.440 -10.642 19.337 1.00 71.69 113 ASP A N 1
ATOM 843 C CA . ASP A 1 113 ? -19.100 -11.424 20.368 1.00 71.69 113 ASP A CA 1
ATOM 844 C C . ASP A 1 113 ? -19.758 -10.494 21.396 1.00 71.69 113 ASP A C 1
ATOM 846 O O . ASP A 1 113 ? -19.155 -10.063 22.384 1.00 71.69 113 ASP A O 1
ATOM 850 N N . HIS A 1 114 ? -21.000 -10.105 21.102 1.00 77.25 114 HIS A N 1
ATOM 851 C CA . HIS A 1 114 ? -21.861 -9.376 22.024 1.00 77.25 114 HIS A CA 1
ATOM 852 C C . HIS A 1 114 ? -23.332 -9.736 21.782 1.00 77.25 114 HIS A C 1
ATOM 854 O O . HIS A 1 114 ? -23.784 -9.713 20.635 1.00 77.25 114 HIS A O 1
ATOM 860 N N . PRO A 1 115 ? -24.119 -10.000 22.840 1.00 77.88 115 PRO A N 1
ATOM 861 C CA . PRO A 1 115 ? -25.469 -10.544 22.699 1.00 77.88 115 PRO A CA 1
ATOM 862 C C . PRO A 1 115 ? -26.463 -9.606 21.998 1.00 77.88 115 PRO A C 1
ATOM 864 O O . PRO A 1 115 ? -27.443 -10.075 21.428 1.00 77.88 115 PRO A O 1
ATOM 867 N N . SER A 1 116 ? -26.246 -8.287 22.045 1.00 79.31 116 SER A N 1
ATOM 868 C CA . SER A 1 116 ? -27.269 -7.306 21.639 1.00 79.31 116 SER A CA 1
ATOM 869 C C . SER A 1 116 ? -26.774 -6.106 20.827 1.00 79.31 116 SER A C 1
ATOM 871 O O . SER A 1 116 ? -27.578 -5.253 20.456 1.00 79.31 116 SER A O 1
ATOM 873 N N . ARG A 1 117 ? -25.469 -5.985 20.551 1.00 75.31 117 ARG A N 1
ATOM 874 C CA . ARG A 1 117 ? -24.895 -4.769 19.944 1.00 75.31 117 ARG A CA 1
ATOM 875 C C . ARG A 1 117 ? -23.834 -5.113 18.918 1.00 75.31 117 ARG A C 1
ATOM 877 O O . ARG A 1 117 ? -22.978 -5.951 19.170 1.00 75.31 117 ARG A O 1
ATOM 884 N N . ALA A 1 118 ? -23.884 -4.426 17.782 1.00 76.38 118 ALA A N 1
ATOM 885 C CA . ALA A 1 118 ? -22.842 -4.499 16.770 1.00 76.38 118 ALA A CA 1
ATOM 886 C C . ALA A 1 118 ? -21.572 -3.768 17.242 1.00 76.38 118 ALA A C 1
ATOM 888 O O . ALA A 1 118 ? -21.675 -2.809 18.017 1.00 76.38 118 ALA A O 1
ATOM 889 N N . PRO A 1 119 ? -20.384 -4.184 16.774 1.00 74.19 119 PRO A N 1
ATOM 890 C CA . PRO A 1 119 ? -19.152 -3.505 17.126 1.00 74.19 119 PRO A CA 1
ATOM 891 C C . PRO A 1 119 ? -19.071 -2.093 16.577 1.00 74.19 119 PRO A C 1
ATOM 893 O O . PRO A 1 119 ? -19.433 -1.839 15.427 1.00 74.19 119 PRO A O 1
ATOM 896 N N . LEU A 1 120 ? -18.514 -1.194 17.389 1.00 68.75 120 LEU A N 1
ATOM 897 C CA . LEU A 1 120 ? -17.967 0.057 16.896 1.00 68.75 120 LEU A CA 1
ATOM 898 C C . LEU A 1 120 ? -16.852 -0.289 15.915 1.00 68.75 120 LEU A C 1
ATOM 900 O O . LEU A 1 120 ? -15.881 -0.974 16.250 1.00 68.75 120 LEU A O 1
ATOM 904 N N . LEU A 1 121 ? -17.036 0.161 14.681 1.00 64.19 121 LEU A N 1
ATOM 905 C CA . LEU A 1 121 ? -16.009 0.086 13.667 1.00 64.19 121 LEU A CA 1
ATOM 906 C C . LEU A 1 121 ? -15.124 1.326 13.849 1.00 64.19 121 LEU A C 1
ATOM 908 O O . LEU A 1 121 ? -15.634 2.438 13.678 1.00 64.19 121 LEU A O 1
ATOM 912 N N . PRO A 1 122 ? -13.832 1.181 14.199 1.00 60.06 122 PRO A N 1
ATOM 913 C CA . PRO A 1 122 ? -12.879 2.255 13.941 1.00 60.06 122 PRO A CA 1
ATOM 914 C C . PRO A 1 122 ? -12.968 2.567 12.442 1.00 60.06 122 PRO A C 1
ATOM 916 O O . PRO A 1 122 ? -13.145 1.617 11.681 1.00 60.06 122 PRO A O 1
ATOM 919 N N . VAL A 1 123 ? -12.974 3.857 12.065 1.00 59.41 123 VAL A N 1
ATOM 920 C CA . VAL A 1 123 ? -13.300 4.412 10.725 1.00 59.41 123 VAL A CA 1
ATOM 921 C C . VAL A 1 123 ? -13.625 3.335 9.686 1.00 59.41 123 VAL A C 1
ATOM 923 O O . VAL A 1 123 ? -12.730 2.609 9.256 1.00 59.41 123 VAL A O 1
ATOM 926 N N . SER A 1 124 ? -14.907 3.221 9.315 1.00 67.12 124 SER A N 1
ATOM 927 C CA . SER A 1 124 ? -15.440 2.191 8.413 1.00 67.12 124 SER A CA 1
ATOM 928 C C . SER A 1 124 ? -14.422 1.816 7.335 1.00 67.12 124 SER A C 1
ATOM 930 O O . SER A 1 124 ? -14.044 2.649 6.514 1.00 67.12 124 SER A O 1
ATOM 932 N N . VAL A 1 125 ? -13.969 0.555 7.329 1.00 65.94 125 VAL A N 1
ATOM 933 C CA . VAL A 1 125 ? -13.039 0.034 6.308 1.00 65.94 125 VAL A CA 1
ATOM 934 C C . VAL A 1 125 ? -13.541 0.390 4.910 1.00 65.94 125 VAL A C 1
ATOM 936 O O . VAL A 1 125 ? -12.759 0.765 4.050 1.00 65.94 125 VAL A O 1
ATOM 939 N N . LYS A 1 126 ? -14.861 0.366 4.704 1.00 72.50 126 LYS A N 1
ATOM 940 C CA . LYS A 1 126 ? -15.496 0.802 3.460 1.00 72.50 126 LYS A CA 1
ATOM 941 C C . LYS A 1 126 ? -15.192 2.264 3.111 1.00 72.50 126 LYS A C 1
ATOM 943 O O . LYS A 1 126 ? -14.946 2.551 1.945 1.00 72.50 126 LYS A O 1
ATOM 948 N N . ASP A 1 127 ? -15.206 3.163 4.089 1.00 74.81 127 ASP A N 1
ATOM 949 C CA . ASP A 1 127 ? -14.973 4.594 3.881 1.00 74.81 127 ASP A CA 1
ATOM 950 C C . ASP A 1 127 ? -13.489 4.850 3.586 1.00 74.81 127 ASP A C 1
ATOM 952 O O . ASP A 1 127 ? -13.180 5.514 2.602 1.00 74.81 127 ASP A O 1
ATOM 956 N N . ASN A 1 128 ? -12.575 4.207 4.324 1.00 75.88 128 ASN A N 1
ATOM 957 C CA . ASN A 1 128 ? -11.131 4.262 4.049 1.00 75.88 128 ASN A CA 1
ATOM 958 C C . ASN A 1 128 ? -10.784 3.711 2.657 1.00 75.88 128 ASN A C 1
ATOM 960 O O . ASN A 1 128 ? -10.028 4.320 1.904 1.00 75.88 128 ASN A O 1
ATOM 964 N N . ILE A 1 129 ? -11.358 2.562 2.285 1.00 77.25 129 ILE A N 1
ATOM 965 C CA . ILE A 1 129 ? -11.195 1.986 0.944 1.00 77.25 129 ILE A CA 1
ATOM 966 C C . ILE A 1 129 ? -11.789 2.921 -0.114 1.00 77.25 129 ILE A C 1
ATOM 968 O O . ILE A 1 129 ? -11.188 3.108 -1.171 1.00 77.25 129 ILE A O 1
ATOM 972 N N . GLY A 1 130 ? -12.930 3.547 0.178 1.00 77.25 130 GLY A N 1
ATOM 973 C CA . GLY A 1 130 ? -13.539 4.564 -0.671 1.00 77.25 130 GLY A CA 1
ATOM 974 C C . GLY A 1 130 ? -12.612 5.755 -0.913 1.00 77.25 130 GLY A C 1
ATOM 975 O O . GLY A 1 130 ? -12.425 6.147 -2.062 1.00 77.25 130 GLY A O 1
ATOM 976 N N . GLU A 1 131 ? -11.985 6.297 0.132 1.00 80.19 131 GLU A N 1
ATOM 977 C CA . GLU A 1 131 ? -11.032 7.408 0.020 1.00 80.19 131 GLU A CA 1
ATOM 978 C C . GLU A 1 131 ? -9.759 7.029 -0.733 1.00 80.19 131 GLU A C 1
ATOM 980 O O . GLU A 1 131 ? -9.287 7.812 -1.559 1.00 80.19 131 GLU A O 1
ATOM 985 N N . LEU A 1 132 ? -9.228 5.829 -0.487 1.00 78.50 132 LEU A N 1
ATOM 986 C CA . LEU A 1 132 ? -8.055 5.303 -1.183 1.00 78.50 132 LEU A CA 1
ATOM 987 C C . LEU A 1 132 ? -8.321 5.119 -2.677 1.00 78.50 132 LEU A C 1
ATOM 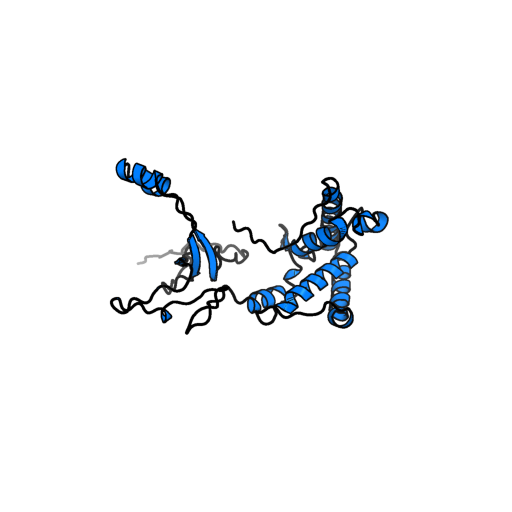989 O O . LEU A 1 132 ? -7.474 5.470 -3.496 1.00 78.50 132 LEU A O 1
ATOM 993 N N . LEU A 1 133 ? -9.488 4.581 -3.039 1.00 84.31 133 LEU A N 1
ATOM 994 C CA . LEU A 1 133 ? -9.880 4.371 -4.432 1.00 84.31 133 LEU A CA 1
ATOM 995 C C . LEU A 1 133 ? -10.282 5.672 -5.137 1.00 84.31 133 LEU A C 1
ATOM 997 O O . LEU A 1 133 ? -10.146 5.752 -6.361 1.00 84.31 133 LEU A O 1
ATOM 1001 N N . ARG A 1 134 ? -10.759 6.684 -4.399 1.00 82.06 134 ARG A N 1
ATOM 1002 C CA . ARG A 1 134 ? -11.155 7.979 -4.962 1.00 82.06 134 ARG A CA 1
ATOM 1003 C C . ARG A 1 134 ? -9.967 8.625 -5.664 1.00 82.06 134 ARG A C 1
ATOM 1005 O O . ARG A 1 134 ? -8.913 8.810 -5.064 1.00 82.06 134 ARG A O 1
ATOM 1012 N N . ASP A 1 135 ? -10.151 8.923 -6.947 1.00 78.88 135 ASP A N 1
ATOM 1013 C CA . ASP A 1 135 ? -9.152 9.537 -7.830 1.00 78.88 135 ASP A CA 1
ATOM 1014 C C . ASP A 1 135 ? -7.789 8.819 -7.851 1.00 78.88 135 ASP A C 1
ATOM 1016 O O . ASP A 1 135 ? -6.786 9.387 -8.271 1.00 78.88 135 ASP A O 1
ATOM 1020 N N . GLY A 1 136 ? -7.740 7.553 -7.418 1.00 79.94 136 GLY A N 1
ATOM 1021 C CA . GLY A 1 136 ? -6.491 6.807 -7.340 1.00 79.94 136 GLY A CA 1
ATOM 1022 C C . GLY A 1 136 ? -5.553 7.236 -6.210 1.00 79.94 136 GLY A C 1
ATOM 1023 O O . GLY A 1 136 ? -4.350 7.007 -6.326 1.00 79.94 136 GLY A O 1
ATOM 1024 N N . ASN A 1 137 ? -6.072 7.811 -5.118 1.00 78.12 137 ASN A N 1
ATOM 1025 C CA . ASN A 1 137 ? -5.287 8.285 -3.968 1.00 78.12 137 ASN A CA 1
ATOM 1026 C C . ASN A 1 137 ? -4.229 7.294 -3.468 1.00 78.12 137 ASN A C 1
ATOM 1028 O O . ASN A 1 137 ? -3.111 7.698 -3.151 1.00 78.12 137 ASN A O 1
ATOM 1032 N N . PHE A 1 138 ? -4.540 5.996 -3.474 1.00 81.88 138 PHE A N 1
ATOM 1033 C CA . PHE A 1 138 ? -3.618 4.928 -3.073 1.00 81.88 138 PHE A CA 1
ATOM 1034 C C . PHE A 1 138 ? -2.313 4.851 -3.896 1.00 81.88 138 PHE A C 1
ATOM 1036 O O . PHE A 1 138 ? -1.385 4.137 -3.518 1.00 81.88 138 PHE A O 1
ATOM 1043 N N . MET A 1 139 ? -2.228 5.550 -5.032 1.00 83.12 139 MET A N 1
ATOM 1044 C CA . MET A 1 139 ? -1.052 5.584 -5.905 1.00 83.12 139 MET A CA 1
ATOM 1045 C C . MET A 1 139 ? -0.100 6.748 -5.608 1.00 83.12 139 MET A C 1
ATOM 1047 O O . MET A 1 139 ? 1.014 6.769 -6.140 1.00 83.12 139 MET A O 1
ATOM 1051 N N . HIS A 1 140 ? -0.507 7.721 -4.790 1.00 81.81 140 HIS A N 1
ATOM 1052 C CA . HIS A 1 140 ? 0.258 8.945 -4.553 1.00 81.81 140 HIS A CA 1
ATOM 1053 C C . HIS A 1 140 ? 0.986 8.907 -3.206 1.00 81.81 140 HIS A C 1
ATOM 1055 O O . HIS A 1 140 ? 0.393 8.580 -2.186 1.00 81.81 140 HIS A O 1
ATOM 1061 N N . ASN A 1 141 ? 2.262 9.302 -3.175 1.00 78.44 141 ASN A N 1
ATOM 1062 C CA . ASN A 1 141 ? 3.034 9.441 -1.931 1.00 78.44 141 ASN A CA 1
ATOM 1063 C C . ASN A 1 141 ? 3.075 10.900 -1.448 1.00 78.44 141 ASN A C 1
ATOM 1065 O O . ASN A 1 141 ? 4.148 11.495 -1.323 1.00 78.44 141 ASN A O 1
ATOM 1069 N N . GLY A 1 142 ? 1.906 11.523 -1.301 1.00 80.44 142 GLY A N 1
ATOM 1070 C CA . GLY A 1 142 ? 1.801 12.941 -0.954 1.00 80.44 142 GLY A CA 1
ATOM 1071 C C . GLY A 1 142 ? 2.438 13.880 -1.992 1.00 80.44 142 GLY A C 1
ATOM 1072 O O . GLY A 1 142 ? 2.435 13.611 -3.199 1.00 80.44 142 GLY A O 1
ATOM 1073 N N . LYS A 1 143 ? 2.968 15.007 -1.511 1.00 83.75 143 LYS A N 1
ATOM 1074 C CA . LYS A 1 143 ? 3.646 16.047 -2.300 1.00 83.75 143 LYS A CA 1
ATOM 1075 C C . LYS A 1 143 ? 5.060 16.264 -1.766 1.00 83.75 143 LYS A C 1
ATOM 1077 O O . LYS A 1 143 ? 5.319 16.003 -0.597 1.00 83.75 143 LYS A O 1
ATOM 1082 N N . ASP A 1 144 ? 5.970 16.716 -2.618 1.00 80.19 144 ASP A N 1
ATOM 1083 C CA . ASP A 1 144 ? 7.304 17.139 -2.183 1.00 80.19 144 ASP A CA 1
ATOM 1084 C C . ASP A 1 144 ? 7.311 18.570 -1.616 1.00 80.19 144 ASP A C 1
ATOM 1086 O O . ASP A 1 144 ? 6.281 19.247 -1.568 1.00 80.19 144 ASP A O 1
ATOM 1090 N N . SER A 1 145 ? 8.494 19.039 -1.210 1.00 85.00 145 SER A N 1
ATOM 1091 C CA . SER A 1 145 ? 8.722 20.392 -0.688 1.00 85.00 145 SER A CA 1
ATOM 1092 C C . SER A 1 145 ? 8.327 21.510 -1.658 1.00 85.00 145 SER A C 1
ATOM 1094 O O . SER A 1 145 ? 8.096 22.633 -1.227 1.00 85.00 145 SER A O 1
ATOM 1096 N N . ASN A 1 146 ? 8.224 21.214 -2.957 1.00 82.50 146 ASN A N 1
ATOM 1097 C CA . ASN A 1 146 ? 7.809 22.162 -3.991 1.00 82.50 146 ASN A CA 1
ATOM 1098 C C . ASN A 1 146 ? 6.298 22.071 -4.277 1.00 82.50 146 ASN A C 1
ATOM 1100 O O . ASN A 1 146 ? 5.811 22.654 -5.246 1.00 82.50 146 ASN A O 1
ATOM 1104 N N . GLY A 1 147 ? 5.547 21.303 -3.480 1.00 82.88 147 GLY A N 1
ATOM 1105 C CA . GLY A 1 147 ? 4.115 21.078 -3.656 1.00 82.88 147 GLY A CA 1
ATOM 1106 C C . GLY A 1 147 ? 3.762 20.140 -4.815 1.00 82.88 147 GLY A C 1
ATOM 1107 O O . GLY A 1 147 ? 2.584 20.027 -5.168 1.00 82.88 147 GLY A O 1
ATOM 1108 N N . GLN A 1 148 ? 4.739 19.450 -5.410 1.00 82.62 148 GLN A N 1
ATOM 1109 C CA . GLN A 1 148 ? 4.524 18.581 -6.566 1.00 82.62 148 GLN A CA 1
ATOM 1110 C C . GLN A 1 148 ? 4.183 17.160 -6.123 1.00 82.62 148 GLN A C 1
ATOM 1112 O O . GLN A 1 148 ? 4.910 16.537 -5.347 1.00 82.62 148 GLN A O 1
ATOM 1117 N N . THR A 1 149 ? 3.106 16.604 -6.674 1.00 82.31 149 THR A N 1
ATOM 1118 C CA . THR A 1 149 ? 2.634 15.257 -6.332 1.00 82.31 149 THR A CA 1
ATOM 1119 C C . THR A 1 149 ? 3.674 14.180 -6.651 1.00 82.31 149 THR A C 1
ATOM 1121 O O . THR A 1 149 ? 4.359 14.212 -7.682 1.00 82.31 149 THR A O 1
ATOM 1124 N N . ASN A 1 150 ? 3.786 13.204 -5.757 1.00 82.75 150 ASN A N 1
ATOM 1125 C CA . ASN A 1 150 ? 4.597 12.005 -5.926 1.00 82.75 150 ASN A CA 1
ATOM 1126 C C . ASN A 1 150 ? 3.729 10.900 -6.550 1.00 82.75 150 ASN A C 1
ATOM 1128 O O . ASN A 1 150 ? 3.084 10.125 -5.845 1.00 82.75 150 ASN A O 1
ATOM 1132 N N . ASN A 1 151 ? 3.639 10.890 -7.881 1.00 89.19 151 ASN A N 1
ATOM 1133 C CA . ASN A 1 151 ? 2.761 9.987 -8.632 1.00 89.19 151 ASN A CA 1
ATOM 1134 C C . ASN A 1 151 ? 3.361 8.586 -8.772 1.00 89.19 151 ASN A C 1
ATOM 1136 O O . ASN A 1 151 ? 4.510 8.464 -9.181 1.00 89.19 151 ASN A O 1
ATOM 1140 N N . LEU A 1 152 ? 2.553 7.545 -8.532 1.00 90.12 152 LEU A N 1
ATOM 1141 C CA . LEU A 1 152 ? 2.910 6.126 -8.710 1.00 90.12 152 LEU A CA 1
ATOM 1142 C C . LEU A 1 152 ? 4.029 5.627 -7.779 1.00 90.12 152 LEU A C 1
ATOM 1144 O O . LEU A 1 152 ? 4.597 4.561 -8.004 1.00 90.12 152 LEU A O 1
ATOM 1148 N N . THR A 1 153 ? 4.349 6.387 -6.733 1.00 85.62 153 THR A N 1
ATOM 1149 C CA . THR A 1 153 ? 5.486 6.137 -5.832 1.00 85.62 153 THR A CA 1
ATOM 1150 C C . THR A 1 153 ? 5.054 5.844 -4.396 1.00 85.62 153 THR A C 1
ATOM 1152 O O . THR A 1 153 ? 5.840 6.042 -3.473 1.00 85.62 153 THR A O 1
ATOM 1155 N N . HIS A 1 154 ? 3.801 5.436 -4.172 1.00 85.50 154 HIS A N 1
ATOM 1156 C CA . HIS A 1 154 ? 3.320 5.094 -2.830 1.00 85.50 154 HIS A CA 1
ATOM 1157 C C . HIS A 1 154 ? 4.184 3.974 -2.199 1.00 85.50 154 HIS A C 1
ATOM 1159 O O . HIS A 1 154 ? 4.509 3.011 -2.900 1.00 85.50 154 HIS A O 1
ATOM 1165 N N . PRO A 1 155 ? 4.534 4.028 -0.897 1.00 83.38 155 PRO A N 1
ATOM 1166 C CA . PRO A 1 155 ? 5.407 3.032 -0.260 1.00 83.38 155 PRO A CA 1
ATOM 1167 C C . PRO A 1 155 ? 4.919 1.581 -0.395 1.00 83.38 155 PRO A C 1
ATOM 1169 O O . PRO A 1 155 ? 5.713 0.670 -0.602 1.00 83.38 155 PRO A O 1
ATOM 1172 N N . ALA A 1 156 ? 3.602 1.352 -0.384 1.00 79.06 156 ALA A N 1
ATOM 1173 C CA . ALA A 1 156 ? 3.039 0.020 -0.642 1.00 79.06 156 ALA A CA 1
ATOM 1174 C C . ALA A 1 156 ? 3.376 -0.523 -2.049 1.00 79.06 156 ALA A C 1
ATOM 1176 O O . ALA A 1 156 ? 3.584 -1.724 -2.217 1.00 79.06 156 ALA A O 1
ATOM 1177 N N . VAL A 1 157 ? 3.471 0.353 -3.060 1.00 86.25 157 VAL A N 1
ATOM 1178 C CA . VAL A 1 157 ? 3.900 -0.020 -4.420 1.00 86.25 157 VAL A CA 1
ATOM 1179 C C . VAL A 1 157 ? 5.369 -0.428 -4.403 1.00 86.25 157 VAL A C 1
ATOM 1181 O O . VAL A 1 157 ? 5.716 -1.462 -4.972 1.00 86.25 157 VAL A O 1
ATOM 1184 N N . ALA A 1 158 ? 6.210 0.341 -3.703 1.00 85.56 158 ALA A N 1
ATOM 1185 C CA . ALA A 1 158 ? 7.626 0.034 -3.517 1.00 85.56 158 ALA A CA 1
ATOM 1186 C C . ALA A 1 158 ? 7.812 -1.355 -2.902 1.00 85.56 158 ALA A C 1
ATOM 1188 O O . ALA A 1 158 ? 8.494 -2.204 -3.476 1.00 85.56 158 ALA A O 1
ATOM 1189 N N . GLN A 1 159 ? 7.134 -1.611 -1.781 1.00 83.56 159 GLN A N 1
ATOM 1190 C CA . GLN A 1 159 ? 7.254 -2.867 -1.051 1.00 83.56 159 GLN A CA 1
ATOM 1191 C C . GLN A 1 159 ? 6.835 -4.065 -1.905 1.00 83.56 159 GLN A C 1
ATOM 1193 O O . GLN A 1 159 ? 7.521 -5.086 -1.918 1.00 83.56 159 GLN A O 1
ATOM 1198 N N . LEU A 1 160 ? 5.737 -3.945 -2.659 1.00 84.81 160 LEU A N 1
ATOM 1199 C CA . LEU A 1 160 ? 5.299 -5.010 -3.558 1.00 84.81 160 LEU A CA 1
ATOM 1200 C C . LEU A 1 160 ? 6.276 -5.223 -4.712 1.00 84.81 160 LEU A C 1
ATOM 1202 O O . LEU A 1 160 ? 6.573 -6.370 -5.030 1.00 84.81 160 LEU A O 1
ATOM 1206 N N . CYS A 1 161 ? 6.797 -4.163 -5.329 1.00 88.81 161 CYS A N 1
ATOM 1207 C CA . CYS A 1 161 ? 7.819 -4.292 -6.366 1.00 88.81 161 CYS A CA 1
ATOM 1208 C C . CYS A 1 161 ? 9.066 -5.007 -5.827 1.00 88.81 161 CYS A C 1
ATOM 1210 O O . CYS A 1 161 ? 9.517 -5.978 -6.430 1.00 88.81 161 CYS A O 1
ATOM 1212 N N . ILE A 1 162 ? 9.579 -4.578 -4.672 1.00 86.19 162 ILE A N 1
ATOM 1213 C CA . ILE A 1 162 ? 10.768 -5.158 -4.039 1.00 86.19 162 ILE A CA 1
ATOM 1214 C C . ILE A 1 162 ? 10.527 -6.634 -3.699 1.00 86.19 162 ILE A C 1
ATOM 1216 O O . ILE A 1 162 ? 11.292 -7.497 -4.124 1.00 86.19 162 ILE A O 1
ATOM 1220 N N . ASN A 1 163 ? 9.438 -6.946 -2.993 1.00 82.12 163 ASN A N 1
ATOM 1221 C CA . ASN A 1 163 ? 9.149 -8.310 -2.547 1.00 82.12 163 ASN A CA 1
ATOM 1222 C C . ASN A 1 163 ? 8.920 -9.267 -3.723 1.00 82.12 163 ASN A C 1
ATOM 1224 O O . ASN A 1 163 ? 9.470 -10.367 -3.743 1.00 82.12 163 ASN A O 1
ATOM 1228 N N . PHE A 1 164 ? 8.115 -8.866 -4.713 1.00 85.88 164 PHE A N 1
ATOM 1229 C CA . PHE A 1 164 ? 7.761 -9.760 -5.816 1.00 85.88 164 PHE A CA 1
ATOM 1230 C C . PHE A 1 164 ? 8.888 -9.941 -6.825 1.00 85.88 164 PHE A C 1
ATOM 1232 O O . PHE A 1 164 ? 9.057 -11.046 -7.341 1.00 85.88 164 PHE A O 1
ATOM 1239 N N . TYR A 1 165 ? 9.624 -8.875 -7.137 1.00 90.56 165 TYR A N 1
ATOM 1240 C CA . TYR A 1 165 ? 10.638 -8.929 -8.183 1.00 90.56 165 TYR A CA 1
ATOM 1241 C C . TYR A 1 165 ? 12.024 -9.271 -7.647 1.00 90.56 165 TYR A C 1
ATOM 1243 O O . TYR A 1 165 ? 12.775 -9.904 -8.373 1.00 90.56 165 TYR A O 1
ATOM 1251 N N . TYR A 1 166 ? 12.351 -8.950 -6.395 1.00 88.06 166 TYR A N 1
ATOM 1252 C CA . TYR A 1 166 ? 13.716 -9.102 -5.877 1.00 88.06 166 TYR A CA 1
ATOM 1253 C C . TYR A 1 166 ? 13.813 -9.871 -4.556 1.00 88.06 166 TYR A C 1
ATOM 1255 O O . TYR A 1 166 ? 14.920 -10.097 -4.081 1.00 88.06 166 TYR A O 1
ATOM 1263 N N . GLY A 1 167 ? 12.694 -10.296 -3.955 1.00 80.75 167 GLY A N 1
ATOM 1264 C CA . GLY A 1 167 ? 12.674 -10.885 -2.607 1.00 80.75 167 GLY A CA 1
ATOM 1265 C C . GLY A 1 167 ? 13.440 -12.205 -2.425 1.00 80.75 167 GLY A C 1
ATOM 1266 O O . GLY A 1 167 ? 13.570 -12.665 -1.300 1.00 80.75 167 GLY A O 1
ATOM 1267 N N . ALA A 1 168 ? 13.932 -12.825 -3.499 1.00 77.12 168 ALA A N 1
ATOM 1268 C CA . ALA A 1 168 ? 14.844 -13.969 -3.464 1.00 77.12 168 ALA A CA 1
ATOM 1269 C C . ALA A 1 168 ? 15.690 -13.997 -4.749 1.00 77.12 168 ALA A C 1
ATOM 1271 O O . ALA A 1 168 ? 15.257 -13.452 -5.764 1.00 77.12 168 ALA A O 1
ATOM 1272 N N . SER A 1 169 ? 16.845 -14.673 -4.736 1.00 80.06 169 SER A N 1
ATOM 1273 C CA . SER A 1 169 ? 17.740 -14.807 -5.907 1.00 80.06 169 SER A CA 1
ATOM 1274 C C . SER A 1 169 ? 17.075 -15.458 -7.121 1.00 80.06 169 SER A C 1
ATOM 1276 O O . SER A 1 169 ? 17.488 -15.218 -8.246 1.00 80.06 169 SER A O 1
ATOM 1278 N N . SER A 1 170 ? 16.030 -16.259 -6.906 1.00 80.62 170 SER A N 1
ATOM 1279 C CA . SER A 1 170 ? 15.220 -16.891 -7.957 1.00 80.62 170 SER A CA 1
ATOM 1280 C C . SER A 1 170 ? 14.081 -16.009 -8.476 1.00 80.62 170 SER A C 1
ATOM 1282 O O . SER A 1 170 ? 13.194 -16.472 -9.192 1.00 80.62 170 SER A O 1
ATOM 1284 N N . ARG A 1 171 ? 14.003 -14.743 -8.052 1.00 85.38 171 ARG A N 1
ATOM 1285 C CA . ARG A 1 171 ? 12.993 -13.814 -8.563 1.00 85.38 171 ARG A CA 1
ATOM 1286 C C . ARG A 1 171 ? 13.491 -13.140 -9.830 1.00 85.38 171 ARG A C 1
ATOM 1288 O O . ARG A 1 171 ? 14.684 -12.924 -10.025 1.00 85.38 171 ARG A O 1
ATOM 1295 N N . ILE A 1 172 ? 12.535 -12.734 -10.660 1.00 90.25 172 ILE A N 1
ATOM 1296 C CA . ILE A 1 172 ? 12.804 -12.196 -11.997 1.00 90.25 172 ILE A CA 1
ATOM 1297 C C . ILE A 1 172 ? 13.707 -10.954 -11.999 1.00 90.25 172 ILE A C 1
ATOM 1299 O O . ILE A 1 172 ? 14.341 -10.667 -13.004 1.00 90.25 172 ILE A O 1
ATOM 1303 N N . GLY A 1 173 ? 13.783 -10.218 -10.892 1.00 89.50 173 GLY A N 1
ATOM 1304 C CA . GLY A 1 173 ? 14.672 -9.072 -10.744 1.00 89.50 173 GLY A CA 1
ATOM 1305 C C . GLY A 1 173 ? 16.155 -9.444 -10.735 1.00 89.50 173 GLY A C 1
ATOM 1306 O O . GLY A 1 173 ? 16.964 -8.651 -11.205 1.00 89.50 173 GLY A O 1
ATOM 1307 N N . HIS A 1 174 ? 16.483 -10.651 -10.262 1.00 87.56 174 HIS A N 1
ATOM 1308 C CA . HIS A 1 174 ? 17.833 -11.226 -10.273 1.00 87.56 174 HIS A CA 1
ATOM 1309 C C . HIS A 1 174 ? 18.075 -12.086 -11.517 1.00 87.56 174 HIS A C 1
ATOM 1311 O O . HIS A 1 174 ? 19.163 -12.079 -12.070 1.00 87.56 174 HIS A O 1
ATOM 1317 N N . GLU A 1 175 ? 17.060 -12.800 -12.012 1.00 89.38 175 GLU A N 1
ATOM 1318 C CA . GLU A 1 175 ? 17.215 -13.614 -13.231 1.00 89.38 175 GLU A CA 1
ATOM 1319 C C . GLU A 1 175 ? 17.326 -12.764 -14.510 1.00 89.38 175 GLU A C 1
ATOM 1321 O O . GLU A 1 175 ? 17.968 -13.169 -15.478 1.00 89.38 175 GLU A O 1
ATOM 1326 N N . TYR A 1 176 ? 16.710 -11.577 -14.523 1.00 92.31 176 TYR A N 1
ATOM 1327 C CA . TYR A 1 176 ? 16.649 -10.688 -15.685 1.00 92.31 176 TYR A CA 1
ATOM 1328 C C . TYR A 1 176 ? 17.250 -9.312 -15.368 1.00 92.31 176 TYR A C 1
ATOM 1330 O O . TYR A 1 176 ? 16.609 -8.276 -15.571 1.00 92.31 176 TYR A O 1
ATOM 1338 N N . GLU A 1 177 ? 18.501 -9.285 -14.898 1.00 88.62 177 GLU A N 1
ATOM 1339 C CA . GLU A 1 177 ? 19.230 -8.049 -14.559 1.00 88.62 177 GLU A CA 1
ATOM 1340 C C . GLU A 1 177 ? 19.291 -7.038 -15.715 1.00 88.62 177 GLU A C 1
ATOM 1342 O O . GLU A 1 177 ? 19.269 -5.830 -15.493 1.00 88.62 177 GLU A O 1
ATOM 1347 N N . THR A 1 178 ? 19.294 -7.496 -16.968 1.00 93.56 178 THR A N 1
ATOM 1348 C CA . THR A 1 178 ? 19.269 -6.597 -18.136 1.00 93.56 178 THR A CA 1
ATOM 1349 C C . THR A 1 178 ? 17.995 -5.753 -18.214 1.00 93.56 178 THR A C 1
ATOM 1351 O O . THR A 1 178 ? 18.012 -4.674 -18.803 1.00 93.56 178 THR A O 1
ATOM 1354 N N . ILE A 1 179 ? 16.896 -6.224 -17.617 1.00 93.81 179 ILE A N 1
ATOM 1355 C CA . ILE A 1 179 ? 15.591 -5.555 -17.608 1.00 93.81 179 ILE A CA 1
ATOM 1356 C C . ILE A 1 179 ? 15.327 -4.885 -16.252 1.00 93.81 179 ILE A C 1
ATOM 1358 O O . ILE A 1 179 ? 14.796 -3.778 -16.213 1.00 93.81 179 ILE A O 1
ATOM 1362 N N . PHE A 1 180 ? 15.689 -5.541 -15.146 1.00 95.56 180 PHE A N 1
ATOM 1363 C CA . PHE A 1 180 ? 15.349 -5.123 -13.779 1.00 95.56 180 PHE A CA 1
ATOM 1364 C C . PHE A 1 180 ? 16.539 -4.605 -12.960 1.00 95.56 180 PHE A C 1
ATOM 1366 O O . PHE A 1 180 ? 16.336 -4.093 -11.859 1.00 95.56 180 PHE A O 1
ATOM 1373 N N . GLY A 1 181 ? 17.769 -4.733 -13.456 1.00 91.75 181 GLY A N 1
ATOM 1374 C CA . GLY A 1 181 ? 18.983 -4.494 -12.673 1.00 91.75 181 GLY A CA 1
ATOM 1375 C C . GLY A 1 181 ? 19.262 -3.020 -12.391 1.00 91.75 181 GLY A C 1
ATOM 1376 O O . GLY A 1 181 ? 19.826 -2.677 -11.360 1.00 91.75 181 GLY A O 1
ATOM 1377 N N . THR A 1 182 ? 18.841 -2.121 -13.284 1.00 95.88 182 THR A N 1
ATOM 1378 C CA . THR A 1 182 ? 19.016 -0.670 -13.077 1.00 95.88 182 THR A CA 1
ATOM 1379 C C . THR A 1 182 ? 17.795 -0.031 -12.424 1.00 95.88 182 THR A C 1
ATOM 1381 O O . THR A 1 182 ? 17.922 0.859 -11.589 1.00 95.88 182 THR A O 1
ATOM 1384 N N . GLU A 1 183 ? 16.597 -0.455 -12.816 1.00 96.81 183 GLU A N 1
ATOM 1385 C CA . GLU A 1 183 ? 15.334 0.117 -12.365 1.00 96.81 183 GLU A CA 1
ATOM 1386 C C . GLU A 1 183 ? 14.202 -0.888 -12.529 1.00 96.81 183 GLU A C 1
ATOM 1388 O O . GLU A 1 183 ? 14.223 -1.722 -13.430 1.00 96.81 183 GLU A O 1
ATOM 1393 N N . VAL A 1 184 ? 13.164 -0.769 -11.702 1.00 97.25 184 VAL A N 1
ATOM 1394 C CA . VAL A 1 184 ? 11.933 -1.541 -11.907 1.00 97.25 184 VAL A CA 1
ATOM 1395 C C . VAL A 1 184 ? 11.253 -1.050 -13.192 1.00 97.25 184 VAL A C 1
ATOM 1397 O O . VAL A 1 184 ? 10.975 0.147 -13.278 1.00 97.25 184 VAL A O 1
ATOM 1400 N N . PRO A 1 185 ? 10.922 -1.902 -14.179 1.00 97.62 185 PRO A N 1
ATOM 1401 C CA . PRO A 1 185 ? 10.261 -1.465 -15.406 1.00 97.62 185 PRO A CA 1
ATOM 1402 C C . PRO A 1 185 ? 8.924 -0.751 -15.140 1.00 97.62 185 PRO A C 1
ATOM 1404 O O . PRO A 1 185 ? 8.140 -1.218 -14.308 1.00 97.62 185 PRO A O 1
ATOM 1407 N N . PRO A 1 186 ? 8.584 0.334 -15.864 1.00 96.50 186 PRO A N 1
ATOM 1408 C CA . PRO A 1 186 ? 7.353 1.092 -15.619 1.00 96.50 186 PRO A CA 1
ATOM 1409 C C . PRO A 1 186 ? 6.075 0.242 -15.707 1.00 96.50 186 PRO A C 1
ATOM 1411 O O . PRO A 1 186 ? 5.182 0.359 -14.870 1.00 96.50 186 PRO A O 1
ATOM 1414 N N . LEU A 1 187 ? 6.012 -0.683 -16.670 1.00 96.38 187 LEU A N 1
ATOM 1415 C CA . LEU A 1 187 ? 4.877 -1.600 -16.835 1.00 96.38 187 LEU A CA 1
ATOM 1416 C C . LEU A 1 187 ? 4.796 -2.654 -15.721 1.00 96.38 187 LEU A C 1
ATOM 1418 O O . LEU A 1 187 ? 3.705 -3.110 -15.372 1.00 96.38 187 LEU A O 1
ATOM 1422 N N . ALA A 1 188 ? 5.938 -3.013 -15.129 1.00 95.88 188 ALA A N 1
ATOM 1423 C CA . ALA A 1 188 ? 5.994 -3.892 -13.968 1.00 95.88 188 ALA A CA 1
ATOM 1424 C C . ALA A 1 188 ? 5.481 -3.177 -12.707 1.00 95.88 188 ALA A C 1
ATOM 1426 O O . ALA A 1 188 ? 4.827 -3.813 -11.879 1.00 95.88 188 ALA A O 1
ATOM 1427 N N . VAL A 1 189 ? 5.711 -1.864 -12.583 1.00 95.94 189 VAL A N 1
ATOM 1428 C CA . VAL A 1 189 ? 5.091 -1.024 -11.545 1.00 95.94 189 VAL A CA 1
ATOM 1429 C C . VAL A 1 189 ? 3.581 -0.936 -11.756 1.00 95.94 189 VAL A C 1
ATOM 1431 O O . VAL A 1 189 ? 2.822 -1.156 -10.812 1.00 95.94 189 VAL A O 1
ATOM 1434 N N . ALA A 1 190 ? 3.139 -0.695 -12.997 1.00 94.81 190 ALA A N 1
ATOM 1435 C CA . ALA A 1 190 ? 1.717 -0.645 -13.327 1.00 94.81 190 ALA A CA 1
ATOM 1436 C C . ALA A 1 190 ? 0.998 -1.934 -12.897 1.00 94.81 190 ALA A C 1
ATOM 1438 O O . ALA A 1 190 ? -0.031 -1.890 -12.226 1.00 94.81 190 ALA A O 1
ATOM 1439 N N . LEU A 1 191 ? 1.594 -3.095 -13.175 1.00 93.56 191 LEU A N 1
ATOM 1440 C CA . LEU A 1 191 ? 1.035 -4.377 -12.752 1.00 93.56 191 LEU A CA 1
ATOM 1441 C C . LEU A 1 191 ? 0.844 -4.460 -11.227 1.00 93.56 191 LEU A C 1
ATOM 1443 O O . LEU A 1 191 ? -0.202 -4.914 -10.767 1.00 93.56 191 LEU A O 1
ATOM 1447 N N . ARG A 1 192 ? 1.814 -3.994 -10.428 1.00 92.56 192 ARG A N 1
ATOM 1448 C CA . ARG A 1 192 ? 1.723 -4.042 -8.955 1.00 92.56 192 ARG A CA 1
ATOM 1449 C C . ARG A 1 192 ? 0.665 -3.103 -8.398 1.00 92.56 192 ARG A C 1
ATOM 1451 O O . ARG A 1 192 ? -0.024 -3.463 -7.451 1.00 92.56 192 ARG A O 1
ATOM 1458 N N . ILE A 1 193 ? 0.484 -1.941 -9.009 1.00 91.44 193 ILE A N 1
ATOM 1459 C CA . ILE A 1 193 ? -0.595 -1.020 -8.645 1.00 91.44 193 ILE A CA 1
ATOM 1460 C C . ILE A 1 193 ? -1.967 -1.653 -8.913 1.00 91.44 193 ILE A C 1
ATOM 1462 O O . ILE A 1 193 ? -2.863 -1.537 -8.079 1.00 91.44 193 ILE A O 1
ATOM 1466 N N . VAL A 1 194 ? -2.137 -2.377 -10.023 1.00 92.56 194 VAL A N 1
ATOM 1467 C CA . VAL A 1 194 ? -3.393 -3.098 -10.299 1.00 92.56 194 VAL A CA 1
ATOM 1468 C C . VAL A 1 194 ? -3.614 -4.237 -9.300 1.00 92.56 194 VAL A C 1
ATOM 1470 O O . VAL A 1 194 ? -4.745 -4.456 -8.873 1.00 92.56 194 VAL A O 1
ATOM 1473 N N . VAL A 1 195 ? -2.550 -4.909 -8.848 1.00 87.94 195 VAL A N 1
ATOM 1474 C CA . VAL A 1 195 ? -2.639 -5.875 -7.738 1.00 87.94 195 VAL A CA 1
ATOM 1475 C C . VAL A 1 195 ? -3.120 -5.193 -6.453 1.00 87.94 195 VAL A C 1
ATOM 1477 O O . VAL A 1 195 ? -4.034 -5.709 -5.817 1.00 87.94 195 VAL A O 1
ATOM 1480 N N . ILE A 1 196 ? -2.588 -4.016 -6.092 1.00 87.94 196 ILE A N 1
ATOM 1481 C CA . ILE A 1 196 ? -3.087 -3.249 -4.931 1.00 87.94 196 ILE A CA 1
ATOM 1482 C C . ILE A 1 196 ? -4.565 -2.923 -5.109 1.00 87.94 196 ILE A C 1
ATOM 1484 O O . ILE A 1 196 ? -5.348 -3.142 -4.189 1.00 87.94 196 ILE A O 1
ATOM 1488 N N . LYS A 1 197 ? -4.968 -2.450 -6.293 1.00 90.31 197 LYS A N 1
ATOM 1489 C CA . LYS A 1 197 ? -6.376 -2.185 -6.580 1.00 90.31 197 LYS A CA 1
ATOM 1490 C C . LYS A 1 197 ? -7.237 -3.435 -6.376 1.00 90.31 197 LYS A C 1
ATOM 1492 O O . LYS A 1 197 ? -8.293 -3.327 -5.765 1.00 90.31 197 LYS A O 1
ATOM 1497 N N . CYS A 1 198 ? -6.787 -4.598 -6.842 1.00 88.31 198 CYS A N 1
ATOM 1498 C CA . CYS A 1 198 ? -7.491 -5.857 -6.621 1.00 88.31 198 CYS A CA 1
ATOM 1499 C C . CYS A 1 198 ? -7.661 -6.155 -5.130 1.00 88.31 198 CYS A C 1
ATOM 1501 O O . CYS A 1 198 ? -8.766 -6.463 -4.692 1.00 88.31 198 CYS A O 1
ATOM 1503 N N . CYS A 1 199 ? -6.600 -5.984 -4.339 1.00 84.50 199 CYS A N 1
ATOM 1504 C CA . CYS A 1 199 ? -6.666 -6.131 -2.888 1.00 84.50 199 CYS A CA 1
ATOM 1505 C C . CYS A 1 199 ? -7.644 -5.134 -2.247 1.00 84.50 199 CYS A C 1
ATOM 1507 O O . CYS A 1 199 ? -8.381 -5.511 -1.347 1.00 84.50 199 CYS A O 1
ATOM 1509 N N . LEU A 1 200 ? -7.684 -3.878 -2.700 1.00 84.62 200 LEU A N 1
ATOM 1510 C CA . LEU A 1 200 ? -8.631 -2.876 -2.194 1.00 84.62 200 LEU A CA 1
ATOM 1511 C C . LEU A 1 200 ? -10.079 -3.217 -2.578 1.00 84.62 200 LEU A C 1
ATOM 1513 O O . LEU A 1 200 ? -10.987 -3.062 -1.760 1.00 84.62 200 LEU A O 1
ATOM 1517 N N . ASP A 1 201 ? -10.297 -3.733 -3.790 1.00 85.25 201 ASP A N 1
ATOM 1518 C CA . ASP A 1 201 ? -11.618 -4.136 -4.274 1.00 85.25 201 ASP A CA 1
ATOM 1519 C C . ASP A 1 201 ? -12.229 -5.251 -3.402 1.00 85.25 201 ASP A C 1
ATOM 1521 O O . ASP A 1 201 ? -13.445 -5.245 -3.172 1.00 85.25 201 ASP A O 1
ATOM 1525 N N . GLU A 1 202 ? -11.396 -6.134 -2.823 1.00 82.38 202 GLU A N 1
ATOM 1526 C CA . GLU A 1 202 ? -11.824 -7.158 -1.857 1.00 82.38 202 GLU A CA 1
ATOM 1527 C C . GLU A 1 202 ? -12.513 -6.567 -0.615 1.00 82.38 202 GLU A C 1
ATOM 1529 O O . GLU A 1 202 ? -13.311 -7.254 0.016 1.00 82.38 202 GLU A O 1
ATOM 1534 N N . TYR A 1 203 ? -12.248 -5.307 -0.258 1.00 77.88 203 TYR A N 1
ATOM 1535 C CA . TYR A 1 203 ? -12.754 -4.669 0.965 1.00 77.88 203 TYR A CA 1
ATOM 1536 C C . TYR A 1 203 ? -13.786 -3.564 0.714 1.00 77.88 203 TYR A C 1
ATOM 1538 O O . TYR A 1 203 ? -14.224 -2.897 1.653 1.00 77.88 203 TYR A O 1
ATOM 1546 N N . THR A 1 204 ? -14.253 -3.397 -0.523 1.00 79.12 204 THR A N 1
ATOM 1547 C CA . THR A 1 204 ? -15.226 -2.352 -0.914 1.00 79.12 204 THR A CA 1
ATOM 1548 C C . THR A 1 204 ? -16.557 -2.398 -0.158 1.00 79.12 204 THR A C 1
ATOM 1550 O O . THR A 1 204 ? -17.273 -1.402 -0.099 1.00 79.12 204 THR A O 1
ATOM 1553 N N . GLN A 1 205 ? -16.905 -3.532 0.454 1.00 75.56 205 GLN A N 1
ATOM 1554 C CA . GLN A 1 205 ? -18.114 -3.686 1.274 1.00 75.56 205 GLN A CA 1
ATOM 1555 C C . GLN A 1 205 ? -17.837 -3.573 2.785 1.00 75.56 205 GLN A C 1
ATOM 1557 O O . GLN A 1 205 ? -18.711 -3.866 3.597 1.00 75.56 205 GLN A O 1
ATOM 1562 N N . GLY A 1 206 ? -16.621 -3.177 3.178 1.00 65.88 206 GLY A N 1
ATOM 1563 C CA . GLY A 1 206 ? -16.169 -3.131 4.573 1.00 65.88 206 GLY A CA 1
ATOM 1564 C C . GLY A 1 206 ? -15.835 -4.503 5.170 1.00 65.88 206 GLY A C 1
ATOM 1565 O O . GLY A 1 206 ? -15.466 -4.595 6.337 1.00 65.88 206 GLY A O 1
ATOM 1566 N N . LYS A 1 207 ? -15.953 -5.573 4.380 1.00 69.31 207 LYS A N 1
ATOM 1567 C CA . LYS A 1 207 ? -15.572 -6.948 4.723 1.00 69.31 207 LYS A CA 1
ATOM 1568 C C . LYS A 1 207 ? -14.824 -7.553 3.545 1.00 69.31 207 LYS A C 1
ATOM 1570 O O . LYS A 1 207 ? -15.176 -7.257 2.405 1.00 69.31 207 LYS A O 1
ATOM 1575 N N . LYS A 1 208 ? -13.848 -8.420 3.830 1.00 74.31 208 LYS A N 1
ATOM 1576 C CA . LYS A 1 208 ? -13.095 -9.137 2.800 1.00 74.31 208 LYS A CA 1
ATOM 1577 C C . LYS A 1 208 ? -14.031 -10.034 1.991 1.00 74.31 208 LYS A C 1
ATOM 1579 O O . LYS A 1 208 ? -14.670 -10.930 2.540 1.00 74.31 208 LYS A O 1
ATOM 1584 N N . LYS A 1 209 ? -14.046 -9.833 0.682 1.00 78.69 209 LYS A N 1
ATOM 1585 C CA . LYS A 1 209 ? -14.624 -10.727 -0.313 1.00 78.69 209 LYS A CA 1
ATOM 1586 C C . LYS A 1 209 ? -13.514 -11.125 -1.268 1.00 78.69 209 LYS A C 1
ATOM 1588 O O . LYS A 1 209 ? -12.824 -10.260 -1.784 1.00 78.69 209 LYS A O 1
ATOM 1593 N N . ASN A 1 210 ? -13.363 -12.420 -1.523 1.00 80.94 210 ASN A N 1
ATOM 1594 C CA . ASN A 1 210 ? -12.374 -12.869 -2.491 1.00 80.94 210 ASN A CA 1
ATOM 1595 C C . ASN A 1 210 ? -12.737 -12.349 -3.890 1.00 80.94 210 ASN A C 1
ATOM 1597 O O . ASN A 1 210 ? -13.832 -12.625 -4.392 1.00 80.94 210 ASN A O 1
ATOM 1601 N N . VAL A 1 211 ? -11.829 -11.579 -4.485 1.00 80.81 211 VAL A N 1
ATOM 1602 C CA . VAL A 1 211 ? -11.938 -11.101 -5.864 1.00 80.81 211 VAL A CA 1
ATOM 1603 C C . VAL A 1 211 ? -10.786 -11.731 -6.644 1.00 80.81 211 VAL A C 1
ATOM 1605 O O . VAL A 1 211 ? -9.627 -11.496 -6.306 1.00 80.81 211 VAL A O 1
ATOM 1608 N N . PRO A 1 212 ? -11.060 -12.561 -7.665 1.00 82.62 212 PRO A N 1
ATOM 1609 C CA . PRO A 1 212 ? -9.996 -13.211 -8.408 1.00 82.62 212 PRO A CA 1
ATOM 1610 C C . PRO A 1 212 ? -9.218 -12.178 -9.230 1.00 82.62 212 PRO A C 1
ATOM 1612 O O . PRO A 1 212 ? -9.792 -11.419 -10.015 1.00 82.62 212 PRO A O 1
ATOM 1615 N N . PHE A 1 213 ? -7.893 -12.185 -9.085 1.00 85.38 213 PHE A N 1
ATOM 1616 C CA . PHE A 1 213 ? -7.003 -11.372 -9.907 1.00 85.38 213 PHE A CA 1
ATOM 1617 C C . PHE A 1 213 ? -6.891 -11.985 -11.309 1.00 85.38 213 PHE A C 1
ATOM 1619 O O . PHE A 1 213 ? -6.073 -12.869 -11.559 1.00 85.38 213 PHE A O 1
ATOM 1626 N N . GLN A 1 214 ? -7.765 -11.546 -12.216 1.00 88.12 214 GLN A N 1
ATOM 1627 C CA . GLN A 1 214 ? -7.848 -12.037 -13.592 1.00 88.12 214 GLN A CA 1
ATOM 1628 C C . GLN A 1 214 ? -7.674 -10.904 -14.597 1.00 88.12 214 GLN A C 1
ATOM 1630 O O . GLN A 1 214 ? -8.127 -9.780 -14.371 1.00 88.12 214 GLN A O 1
ATOM 1635 N N . ALA A 1 215 ? -7.050 -11.230 -15.733 1.00 86.12 215 ALA A N 1
ATOM 1636 C CA . ALA A 1 215 ? -6.799 -10.274 -16.803 1.00 86.12 215 ALA A CA 1
ATOM 1637 C C . ALA A 1 215 ? -8.100 -9.624 -17.284 1.00 86.12 215 ALA A C 1
ATOM 1639 O O . ALA A 1 215 ? -8.167 -8.406 -17.341 1.00 86.12 215 ALA A O 1
ATOM 1640 N N . ASP A 1 216 ? -9.152 -10.397 -17.547 1.00 89.75 216 ASP A N 1
ATOM 1641 C CA . ASP A 1 216 ? -10.402 -9.845 -18.084 1.00 89.75 216 ASP A CA 1
ATOM 1642 C C . ASP A 1 216 ? -11.135 -8.928 -17.094 1.00 89.75 216 ASP A C 1
ATOM 1644 O O . ASP A 1 216 ? -11.789 -7.977 -17.513 1.00 89.75 216 ASP A O 1
ATOM 1648 N N . THR A 1 217 ? -10.950 -9.143 -15.789 1.00 89.81 217 THR A N 1
ATOM 1649 C CA . THR A 1 217 ? -11.506 -8.285 -14.730 1.00 89.81 217 THR A CA 1
ATOM 1650 C C . THR A 1 217 ? -10.762 -6.952 -14.611 1.00 89.81 217 THR A C 1
ATOM 1652 O O . THR A 1 217 ? -11.384 -5.924 -14.343 1.00 89.81 217 THR A O 1
ATOM 1655 N N . TYR A 1 218 ? -9.436 -6.965 -14.795 1.00 90.75 218 TYR A N 1
ATOM 1656 C CA . TYR A 1 218 ? -8.554 -5.826 -14.505 1.00 90.75 218 TYR A CA 1
ATOM 1657 C C . TYR A 1 218 ? -7.885 -5.186 -15.735 1.00 90.75 218 TYR A C 1
ATOM 1659 O O . TYR A 1 218 ? -7.087 -4.256 -15.590 1.00 90.75 218 TYR A O 1
ATOM 1667 N N . ARG A 1 219 ? -8.202 -5.652 -16.951 1.00 92.12 219 ARG A N 1
ATOM 1668 C CA . ARG A 1 219 ? -7.606 -5.189 -18.217 1.00 92.12 219 ARG A CA 1
ATOM 1669 C C . ARG A 1 219 ? -7.763 -3.689 -18.407 1.00 92.12 219 ARG A C 1
ATOM 1671 O O . ARG A 1 219 ? -6.775 -2.998 -18.622 1.00 92.12 219 ARG A O 1
ATOM 1678 N N . THR A 1 220 ? -8.986 -3.180 -18.285 1.00 92.44 220 THR A N 1
ATOM 1679 C CA . THR A 1 220 ? -9.281 -1.756 -18.495 1.00 92.44 220 THR A CA 1
ATOM 1680 C C . THR A 1 220 ? -8.531 -0.872 -17.499 1.00 92.44 220 THR A C 1
ATOM 1682 O O . THR A 1 220 ? -8.049 0.202 -17.847 1.00 92.44 220 THR A O 1
ATOM 1685 N N . GLN A 1 221 ? -8.388 -1.334 -16.258 1.00 90.81 221 GLN A N 1
ATOM 1686 C CA . GLN A 1 221 ? -7.671 -0.642 -15.194 1.00 90.81 221 GLN A CA 1
ATOM 1687 C C . GLN A 1 221 ? -6.165 -0.650 -15.461 1.00 90.81 221 GLN A C 1
ATOM 1689 O O . GLN A 1 221 ? -5.514 0.375 -15.279 1.00 90.81 221 GLN A O 1
ATOM 1694 N N . TYR A 1 222 ? -5.623 -1.773 -15.937 1.00 91.62 222 TYR A N 1
ATOM 1695 C CA . TYR A 1 222 ? -4.230 -1.861 -16.362 1.00 91.62 222 TYR A CA 1
ATOM 1696 C C . TYR A 1 222 ? -3.944 -0.938 -17.551 1.00 91.62 222 TYR A C 1
ATOM 1698 O O . TYR A 1 222 ? -3.025 -0.132 -17.479 1.00 91.62 222 TYR A O 1
ATOM 1706 N N . GLU A 1 223 ? -4.761 -0.973 -18.605 1.00 91.88 223 GLU A N 1
ATOM 1707 C CA . GLU A 1 223 ? -4.620 -0.095 -19.776 1.00 91.88 223 GLU A CA 1
ATOM 1708 C C . GLU A 1 223 ? -4.736 1.390 -19.410 1.00 91.88 223 GLU A C 1
ATOM 1710 O O . GLU A 1 223 ? -3.969 2.219 -19.904 1.00 91.88 223 GLU A O 1
ATOM 1715 N N . GLY A 1 224 ? -5.668 1.740 -18.517 1.00 91.81 224 GLY A N 1
ATOM 1716 C CA . GLY A 1 224 ? -5.786 3.094 -17.979 1.00 91.81 224 GLY A CA 1
ATOM 1717 C C . GLY A 1 224 ? -4.523 3.524 -17.233 1.00 91.81 224 GLY A C 1
ATOM 1718 O O . GLY A 1 224 ? -4.027 4.630 -17.441 1.00 91.81 224 GLY A O 1
ATOM 1719 N N . LEU A 1 225 ? -3.954 2.628 -16.429 1.00 91.81 225 LEU A N 1
ATOM 1720 C CA . LEU A 1 225 ? -2.739 2.907 -15.680 1.00 91.81 225 LEU A CA 1
ATOM 1721 C C . LEU A 1 225 ? -1.496 3.015 -16.570 1.00 91.81 225 LEU A C 1
ATOM 1723 O O . LEU A 1 225 ? -0.635 3.844 -16.292 1.00 91.81 225 LEU A O 1
ATOM 1727 N N . VAL A 1 226 ? -1.407 2.237 -17.653 1.00 93.88 226 VAL A N 1
ATOM 1728 C CA . VAL A 1 226 ? -0.343 2.393 -18.658 1.00 93.88 226 VAL A CA 1
ATOM 1729 C C . VAL A 1 226 ? -0.372 3.806 -19.245 1.00 93.88 226 VAL A C 1
ATOM 1731 O O . VAL A 1 226 ? 0.657 4.472 -19.271 1.00 93.88 226 VAL A O 1
ATOM 1734 N N . LYS A 1 227 ? -1.557 4.335 -19.578 1.00 91.56 227 LYS A N 1
ATOM 1735 C CA . LYS A 1 227 ? -1.691 5.732 -20.033 1.00 91.56 227 LYS A CA 1
ATOM 1736 C C . LYS A 1 227 ? -1.252 6.740 -18.963 1.00 91.56 227 LYS A C 1
ATOM 1738 O O . LYS A 1 227 ? -0.631 7.755 -19.283 1.00 91.56 227 LYS A O 1
ATOM 1743 N N . SER A 1 228 ? -1.549 6.479 -17.687 1.00 90.56 228 SER A N 1
ATOM 1744 C CA . SER A 1 228 ? -1.069 7.316 -16.576 1.00 90.56 228 SER A CA 1
ATOM 1745 C C . SER A 1 228 ? 0.454 7.261 -16.425 1.00 90.56 228 SER A C 1
ATOM 1747 O O . SER A 1 228 ? 1.072 8.294 -16.174 1.00 90.56 228 SER A O 1
ATOM 1749 N N . VAL A 1 229 ? 1.069 6.090 -16.615 1.00 93.00 229 VAL A N 1
ATOM 1750 C CA . VAL A 1 229 ? 2.530 5.923 -16.647 1.00 93.00 229 VAL A CA 1
ATOM 1751 C C . VAL A 1 229 ? 3.134 6.744 -17.783 1.00 93.00 229 VAL A C 1
ATOM 1753 O O . VAL A 1 229 ? 4.050 7.521 -17.524 1.00 93.00 229 VAL A O 1
ATOM 1756 N N . ASP A 1 230 ? 2.594 6.651 -18.998 1.00 92.75 230 ASP A N 1
ATOM 1757 C CA . ASP A 1 230 ? 3.072 7.432 -20.147 1.00 92.75 230 ASP A CA 1
ATOM 1758 C C . ASP A 1 230 ? 2.974 8.940 -19.880 1.00 92.75 230 ASP A C 1
ATOM 1760 O O . ASP A 1 230 ? 3.907 9.694 -20.153 1.00 92.75 230 ASP A O 1
ATOM 1764 N N . THR A 1 231 ? 1.878 9.375 -19.252 1.00 93.25 231 THR A N 1
ATOM 1765 C CA . THR A 1 231 ? 1.676 10.774 -18.847 1.00 93.25 231 THR A CA 1
ATOM 1766 C C . THR A 1 231 ? 2.731 11.233 -17.835 1.00 93.25 231 THR A C 1
ATOM 1768 O O . THR A 1 231 ? 3.276 12.331 -17.957 1.00 93.25 231 THR A O 1
ATOM 1771 N N . VAL A 1 232 ? 3.049 10.399 -16.838 1.00 92.38 232 VAL A N 1
ATOM 1772 C CA . VAL A 1 232 ? 4.094 10.691 -15.843 1.00 92.38 232 VAL A CA 1
ATOM 1773 C C . VAL A 1 232 ? 5.469 10.756 -16.503 1.00 92.38 232 VAL A C 1
ATOM 1775 O O . VAL A 1 232 ? 6.221 11.686 -16.223 1.00 92.38 232 VAL A O 1
ATOM 1778 N N . LEU A 1 233 ? 5.788 9.813 -17.392 1.00 91.94 233 LEU A N 1
ATOM 1779 C CA . LEU A 1 233 ? 7.069 9.757 -18.100 1.00 91.94 233 LEU A CA 1
ATOM 1780 C C . LEU A 1 233 ? 7.267 10.938 -19.060 1.00 91.94 233 LEU A C 1
ATOM 1782 O O . LEU A 1 233 ? 8.386 11.426 -19.189 1.00 91.94 233 LEU A O 1
ATOM 1786 N N . ALA A 1 234 ? 6.196 11.431 -19.687 1.00 93.25 234 ALA A N 1
ATOM 1787 C CA . ALA A 1 234 ? 6.240 12.604 -20.561 1.00 93.25 234 ALA A CA 1
ATOM 1788 C C . ALA A 1 234 ? 6.507 13.920 -19.803 1.00 93.25 234 ALA A C 1
ATOM 1790 O O . ALA A 1 234 ? 6.938 14.909 -20.397 1.00 93.25 234 ALA A O 1
ATOM 1791 N N . SER A 1 235 ? 6.269 13.956 -18.488 1.00 94.94 235 SER A N 1
ATOM 1792 C CA . SER A 1 235 ? 6.586 15.114 -17.653 1.00 94.94 235 SER A CA 1
ATOM 1793 C C . SER A 1 235 ? 8.055 15.096 -17.237 1.00 94.94 235 SER A C 1
ATOM 1795 O O . SER A 1 235 ? 8.490 14.182 -16.543 1.00 94.94 235 SER A O 1
ATOM 1797 N N . ALA A 1 236 ? 8.810 16.150 -17.558 1.00 92.50 236 ALA A N 1
ATOM 1798 C CA . ALA A 1 236 ? 10.221 16.253 -17.166 1.00 92.50 236 ALA A CA 1
ATOM 1799 C C . ALA A 1 236 ? 10.429 16.096 -15.647 1.00 92.50 236 ALA A C 1
ATOM 1801 O O . ALA A 1 236 ? 11.338 15.403 -15.197 1.00 92.50 236 ALA A O 1
ATOM 1802 N N . VAL A 1 237 ? 9.550 16.707 -14.851 1.00 92.25 237 VAL A N 1
ATOM 1803 C CA . VAL A 1 237 ? 9.654 16.698 -13.390 1.00 92.25 237 VAL A CA 1
ATOM 1804 C C . VAL A 1 237 ? 9.132 15.390 -12.798 1.00 92.25 237 VAL A C 1
ATOM 1806 O O . VAL A 1 237 ? 9.844 14.723 -12.044 1.00 92.25 237 VAL A O 1
ATOM 1809 N N . HIS A 1 238 ? 7.902 14.988 -13.135 1.00 90.38 238 HIS A N 1
ATOM 1810 C CA . HIS A 1 238 ? 7.321 13.774 -12.557 1.00 90.38 238 HIS A CA 1
ATOM 1811 C C . HIS A 1 238 ? 7.994 12.504 -13.089 1.00 90.38 238 HIS A C 1
ATOM 1813 O O . HIS A 1 238 ? 8.177 11.558 -12.325 1.00 90.38 238 HIS A O 1
ATOM 1819 N N . GLY A 1 239 ? 8.444 12.505 -14.344 1.00 92.62 239 GLY A N 1
ATOM 1820 C CA . GLY A 1 239 ? 9.208 11.422 -14.953 1.00 92.62 239 GLY A CA 1
ATOM 1821 C C . GLY A 1 239 ? 10.560 11.225 -14.274 1.00 92.62 239 GLY A C 1
ATOM 1822 O O . GLY A 1 239 ? 10.898 10.096 -13.922 1.00 92.62 239 GLY A O 1
ATOM 1823 N N . ALA A 1 240 ? 11.295 12.305 -13.982 1.00 94.44 240 ALA A N 1
ATOM 1824 C CA . ALA A 1 240 ? 12.555 12.226 -13.238 1.00 94.44 240 ALA A CA 1
ATOM 1825 C C . ALA A 1 240 ? 12.357 11.697 -11.806 1.00 94.44 240 ALA A C 1
ATOM 1827 O O . ALA A 1 240 ? 13.124 10.848 -11.346 1.00 94.44 240 ALA A O 1
ATOM 1828 N N . LYS A 1 241 ? 11.301 12.147 -11.112 1.00 93.00 241 LYS A N 1
ATOM 1829 C CA . LYS A 1 241 ? 10.944 11.642 -9.775 1.00 93.00 241 LYS A CA 1
ATOM 1830 C C . LYS A 1 241 ? 10.619 10.150 -9.815 1.00 93.00 241 LYS A C 1
ATOM 1832 O O . LYS A 1 241 ? 11.185 9.384 -9.040 1.00 93.00 241 LYS A O 1
ATOM 1837 N N . PHE A 1 242 ? 9.765 9.738 -10.750 1.00 94.69 242 PHE A N 1
ATOM 1838 C CA . PHE A 1 242 ? 9.368 8.344 -10.908 1.00 94.69 242 PHE A CA 1
ATOM 1839 C C . PHE A 1 242 ? 10.555 7.447 -11.280 1.00 94.69 242 PHE A C 1
ATOM 1841 O O . PHE A 1 242 ? 10.721 6.374 -10.707 1.00 94.69 242 PHE A O 1
ATOM 1848 N N . LEU A 1 243 ? 11.428 7.901 -12.184 1.00 96.50 243 LEU A N 1
ATOM 1849 C CA . LEU A 1 243 ? 12.670 7.218 -12.547 1.00 96.50 243 LEU A CA 1
ATOM 1850 C C . LEU A 1 243 ? 13.576 6.993 -11.333 1.00 96.50 243 LEU A C 1
ATOM 1852 O O . LEU A 1 243 ? 14.000 5.865 -11.087 1.00 96.50 243 LEU A O 1
ATOM 1856 N N . ARG A 1 244 ? 13.849 8.053 -10.562 1.00 95.88 244 ARG A N 1
ATOM 1857 C CA . ARG A 1 244 ? 14.690 7.976 -9.361 1.00 95.88 244 ARG A CA 1
ATOM 1858 C C . ARG A 1 244 ? 14.156 6.933 -8.385 1.00 95.88 244 ARG A C 1
ATOM 1860 O O . ARG A 1 244 ? 14.910 6.075 -7.943 1.00 95.88 244 ARG A O 1
ATOM 1867 N N . THR A 1 245 ? 12.857 6.970 -8.114 1.00 94.19 245 THR A N 1
ATOM 1868 C CA . THR A 1 245 ? 12.215 6.032 -7.194 1.00 94.19 245 THR A CA 1
ATOM 1869 C C . THR A 1 245 ? 12.262 4.585 -7.706 1.00 94.19 245 THR A C 1
ATOM 1871 O O . THR A 1 245 ? 12.555 3.675 -6.938 1.00 94.19 245 THR A O 1
ATOM 1874 N N . ARG A 1 246 ? 12.066 4.335 -9.009 1.00 96.94 246 ARG A N 1
ATOM 1875 C CA . ARG A 1 246 ? 12.192 2.976 -9.577 1.00 96.94 246 ARG A CA 1
ATOM 1876 C C . ARG A 1 246 ? 13.616 2.421 -9.500 1.00 96.94 246 ARG A C 1
ATOM 1878 O O . ARG A 1 246 ? 13.777 1.212 -9.344 1.00 96.94 246 ARG A O 1
ATOM 1885 N N . ARG A 1 247 ? 14.634 3.278 -9.622 1.00 97.31 247 ARG A N 1
ATOM 1886 C CA . ARG A 1 247 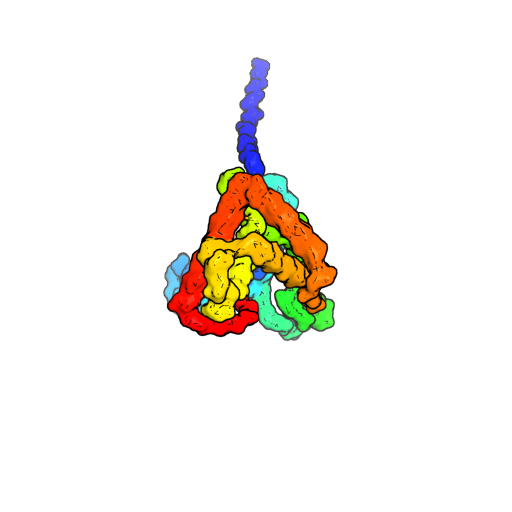? 16.050 2.902 -9.441 1.00 97.31 247 ARG A CA 1
ATOM 1887 C C . ARG A 1 247 ? 16.363 2.568 -7.994 1.00 97.31 247 ARG A C 1
ATOM 1889 O O . ARG A 1 247 ? 17.022 1.572 -7.724 1.00 97.31 247 ARG A O 1
ATOM 1896 N N . GLU A 1 248 ? 15.844 3.370 -7.072 1.00 95.25 248 GLU A N 1
ATOM 1897 C CA . GLU A 1 248 ? 15.955 3.117 -5.638 1.00 95.25 248 GLU A CA 1
ATOM 1898 C C . GLU A 1 248 ? 15.362 1.751 -5.275 1.00 95.25 248 GLU A C 1
ATOM 1900 O O . GLU A 1 248 ? 16.038 0.943 -4.650 1.00 95.25 248 GLU A O 1
ATOM 1905 N N . TRP A 1 249 ? 14.162 1.427 -5.765 1.00 94.56 249 TRP A N 1
ATOM 1906 C CA . TRP A 1 249 ? 13.537 0.124 -5.516 1.00 94.56 249 TRP A CA 1
ATOM 1907 C C . TRP A 1 249 ? 14.347 -1.053 -6.063 1.00 94.56 249 TRP A C 1
ATOM 1909 O O . TRP A 1 249 ? 14.464 -2.070 -5.383 1.00 94.56 249 TRP A O 1
ATOM 1919 N N . ALA A 1 250 ? 14.901 -0.928 -7.273 1.00 94.69 250 ALA A N 1
ATOM 1920 C CA . ALA A 1 250 ? 15.745 -1.969 -7.857 1.00 94.69 250 ALA A CA 1
ATOM 1921 C C . ALA A 1 250 ? 17.031 -2.164 -7.044 1.00 94.69 250 ALA A C 1
ATOM 1923 O O . ALA A 1 250 ? 17.352 -3.287 -6.667 1.00 94.69 250 ALA A O 1
ATOM 1924 N N . SER A 1 251 ? 17.709 -1.067 -6.698 1.00 93.19 251 SER A N 1
ATOM 1925 C CA . SER A 1 251 ? 18.920 -1.081 -5.872 1.00 93.19 251 SER A CA 1
ATOM 1926 C C . SER A 1 251 ? 18.669 -1.719 -4.502 1.00 93.19 251 SER A C 1
ATOM 1928 O O . SER A 1 251 ? 19.356 -2.667 -4.119 1.00 93.19 251 SER A O 1
ATOM 1930 N N . SER A 1 252 ? 17.626 -1.274 -3.791 1.00 88.50 252 SER A N 1
ATOM 1931 C CA . SER A 1 252 ? 17.234 -1.855 -2.504 1.00 88.50 252 SER A CA 1
ATOM 1932 C C . SER A 1 252 ? 16.867 -3.332 -2.630 1.00 88.50 252 SER A C 1
ATOM 1934 O O . SER A 1 252 ? 17.230 -4.127 -1.770 1.00 88.50 252 SER A O 1
ATOM 1936 N N . GLY A 1 253 ? 16.159 -3.722 -3.692 1.00 86.56 253 GLY A N 1
ATOM 1937 C CA . GLY A 1 253 ? 15.772 -5.109 -3.928 1.00 86.56 253 GLY A CA 1
ATOM 1938 C C . GLY A 1 253 ? 16.960 -6.034 -4.177 1.00 86.56 253 GLY A C 1
ATOM 1939 O O . GLY A 1 253 ? 17.037 -7.100 -3.570 1.00 86.56 253 GLY A O 1
ATOM 1940 N N . LEU A 1 254 ? 17.902 -5.617 -5.023 1.00 86.31 254 LEU A N 1
ATOM 1941 C CA . LEU A 1 254 ? 19.116 -6.382 -5.312 1.00 86.31 254 LEU A CA 1
ATOM 1942 C C . LEU A 1 254 ? 19.977 -6.571 -4.057 1.00 86.31 254 LEU A C 1
ATOM 1944 O O . LEU A 1 254 ? 20.491 -7.664 -3.825 1.00 86.31 254 LEU A O 1
ATOM 1948 N N . ALA A 1 255 ? 20.061 -5.544 -3.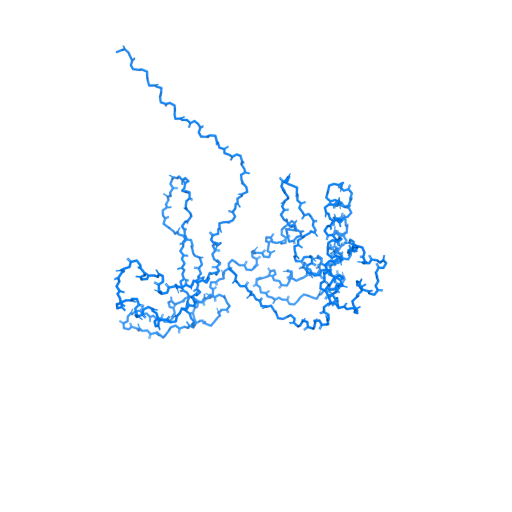206 1.00 83.62 255 ALA A N 1
ATOM 1949 C CA . ALA A 1 255 ? 20.810 -5.608 -1.954 1.00 83.62 255 ALA A CA 1
ATOM 1950 C C . ALA A 1 255 ? 20.258 -6.647 -0.955 1.00 83.62 255 ALA A C 1
ATOM 1952 O O . ALA A 1 255 ? 21.037 -7.233 -0.210 1.00 83.62 255 ALA A O 1
ATOM 1953 N N . ARG A 1 256 ? 18.944 -6.933 -0.952 1.00 69.62 256 ARG A N 1
ATOM 1954 C CA . ARG A 1 256 ? 18.318 -7.845 0.033 1.00 69.62 256 ARG A CA 1
ATOM 1955 C C . ARG A 1 256 ? 18.792 -9.294 -0.053 1.00 69.62 256 ARG A C 1
ATOM 1957 O O . ARG A 1 256 ? 18.777 -9.993 0.948 1.00 69.62 256 ARG A O 1
ATOM 1964 N N . VAL A 1 257 ? 19.190 -9.768 -1.229 1.00 59.09 257 VAL A N 1
ATOM 1965 C CA . VAL A 1 257 ? 19.570 -11.180 -1.428 1.00 59.09 257 VAL A CA 1
ATOM 1966 C C . VAL A 1 257 ? 21.043 -11.441 -1.102 1.00 59.09 257 VAL A C 1
ATOM 1968 O O . VAL A 1 257 ? 21.437 -12.592 -0.914 1.00 59.09 257 VAL A O 1
ATOM 1971 N N . ALA A 1 258 ? 21.844 -10.385 -0.921 1.00 52.12 258 ALA A N 1
ATOM 1972 C CA . ALA A 1 258 ? 23.165 -10.510 -0.308 1.00 52.12 258 ALA A CA 1
ATOM 1973 C C . ALA A 1 258 ? 23.084 -11.021 1.150 1.00 52.12 258 ALA A C 1
ATOM 1975 O O . ALA A 1 258 ? 24.071 -11.540 1.667 1.00 52.12 258 ALA A O 1
ATOM 1976 N N . GLU A 1 259 ? 21.904 -10.954 1.781 1.00 46.66 259 GLU A N 1
ATOM 1977 C CA . GLU A 1 259 ? 21.625 -11.426 3.142 1.00 46.66 259 GLU A CA 1
ATOM 1978 C C . GLU A 1 259 ? 20.763 -12.709 3.170 1.00 46.66 259 GLU A C 1
ATOM 1980 O O . GLU A 1 259 ? 19.807 -12.816 3.925 1.00 46.66 259 GLU A O 1
ATOM 1985 N N . GLY A 1 260 ? 21.093 -13.723 2.362 1.00 44.09 260 GLY A N 1
ATOM 1986 C CA . GLY A 1 260 ? 20.510 -15.072 2.484 1.00 44.09 260 GLY A CA 1
ATOM 1987 C C . GLY A 1 260 ? 18.993 -15.191 2.202 1.00 44.09 260 GLY A C 1
ATOM 1988 O O . GLY A 1 260 ? 18.289 -14.205 1.989 1.00 44.09 260 GLY A O 1
ATOM 1989 N N . PRO A 1 261 ? 18.448 -16.421 2.115 1.00 39.09 261 PRO A N 1
ATOM 1990 C CA . PRO A 1 261 ? 17.054 -16.623 1.737 1.00 39.09 261 PRO A CA 1
ATOM 1991 C C . PRO A 1 261 ? 16.127 -16.367 2.930 1.00 39.09 261 PRO A C 1
ATOM 1993 O O . PRO A 1 261 ? 15.968 -17.215 3.807 1.00 39.09 261 PRO A O 1
ATOM 1996 N N . VAL A 1 262 ? 15.460 -15.216 2.933 1.00 42.09 262 VAL A N 1
ATOM 1997 C CA . VAL A 1 262 ? 14.335 -14.957 3.835 1.00 42.09 262 VAL A CA 1
ATOM 1998 C C . VAL A 1 262 ? 13.085 -15.611 3.243 1.00 42.09 262 VAL A C 1
ATOM 2000 O O . VAL A 1 262 ? 12.466 -15.096 2.311 1.00 42.09 262 VAL A O 1
ATOM 2003 N N . VAL A 1 263 ? 12.707 -16.775 3.774 1.00 38.12 263 VAL A N 1
ATOM 2004 C CA . VAL A 1 263 ? 11.344 -17.299 3.612 1.00 38.12 263 VAL A CA 1
ATOM 2005 C C . VAL A 1 263 ? 10.456 -16.502 4.562 1.00 38.12 263 VAL A C 1
ATOM 2007 O O . VAL A 1 263 ? 10.218 -16.905 5.695 1.00 38.12 263 VAL A O 1
ATOM 2010 N N . GLU A 1 264 ? 10.005 -15.332 4.120 1.00 40.34 264 GLU A N 1
ATOM 2011 C CA . GLU A 1 264 ? 8.974 -14.587 4.840 1.00 40.34 264 GLU A CA 1
ATOM 2012 C C . GLU A 1 264 ? 7.597 -15.086 4.396 1.00 40.34 264 GLU A C 1
ATOM 2014 O O . GLU A 1 264 ? 7.053 -14.725 3.349 1.00 40.34 264 GLU A O 1
ATOM 2019 N N . GLU A 1 265 ? 7.044 -15.969 5.222 1.00 29.83 265 GLU A N 1
ATOM 2020 C CA . GLU A 1 265 ? 5.620 -16.253 5.282 1.00 29.83 265 GLU A CA 1
ATOM 2021 C C . GLU A 1 265 ? 4.929 -15.009 5.868 1.00 29.83 265 GLU A C 1
ATOM 2023 O O . GLU A 1 265 ? 5.050 -14.710 7.055 1.00 29.83 265 GLU A O 1
ATOM 2028 N N . PHE A 1 266 ? 4.248 -14.217 5.035 1.00 32.31 266 PHE A N 1
ATOM 2029 C CA . PHE A 1 266 ? 3.581 -13.011 5.526 1.00 32.31 266 PHE A CA 1
ATOM 2030 C C . PHE A 1 266 ? 2.206 -13.330 6.120 1.00 32.31 266 PHE A C 1
ATOM 2032 O O . PHE A 1 266 ? 1.189 -13.372 5.426 1.00 32.31 266 PHE A O 1
ATOM 2039 N N . CYS A 1 267 ? 2.194 -13.457 7.446 1.00 23.16 267 CYS A N 1
ATOM 2040 C CA . CYS A 1 267 ? 1.107 -12.987 8.297 1.00 23.16 267 CYS A CA 1
ATOM 2041 C C . CYS A 1 267 ? 1.204 -11.459 8.439 1.00 23.16 267 CYS A C 1
ATOM 2043 O O . CYS A 1 267 ? 2.287 -10.910 8.632 1.00 23.16 267 CYS A O 1
ATOM 2045 N N . PHE A 1 268 ? 0.073 -10.754 8.382 1.00 23.20 268 PHE A N 1
ATOM 2046 C CA . PHE A 1 268 ? 0.023 -9.329 8.712 1.00 23.20 268 PHE A CA 1
ATOM 2047 C C . PHE A 1 268 ? 0.262 -9.155 10.221 1.00 23.20 268 PHE A C 1
ATOM 2049 O O . PHE A 1 268 ? -0.658 -9.342 11.016 1.00 23.20 268 PHE A O 1
ATOM 2056 N N . GLN A 1 269 ? 1.487 -8.815 10.626 1.00 23.48 269 GLN A N 1
ATOM 2057 C CA . GLN A 1 269 ? 1.788 -8.370 11.988 1.00 23.48 269 GLN A CA 1
ATOM 2058 C C . GLN A 1 269 ? 1.888 -6.848 12.022 1.00 23.48 269 GLN A C 1
ATOM 2060 O O . GLN A 1 269 ? 2.863 -6.249 11.571 1.00 23.48 269 GLN A O 1
ATOM 2065 N N . VAL A 1 270 ? 0.844 -6.230 12.569 1.00 24.23 270 VAL A N 1
ATOM 2066 C CA . VAL A 1 270 ? 0.808 -4.801 12.872 1.00 24.23 270 VAL A CA 1
ATOM 2067 C C . VAL A 1 270 ? 1.728 -4.551 14.061 1.00 24.23 270 VAL A C 1
ATOM 2069 O O . VAL A 1 270 ? 1.483 -5.063 15.152 1.00 24.23 270 VAL A O 1
ATOM 2072 N N . HIS A 1 271 ? 2.777 -3.773 13.832 1.00 22.52 271 HIS A N 1
ATOM 2073 C CA . HIS A 1 271 ? 3.572 -3.167 14.889 1.00 22.52 271 HIS A CA 1
ATOM 2074 C C . HIS A 1 271 ? 3.066 -1.735 15.043 1.00 22.52 271 HIS A C 1
ATOM 2076 O O . HIS A 1 271 ? 2.937 -1.014 14.054 1.00 22.52 271 HIS A O 1
ATOM 2082 N N . LEU A 1 272 ? 2.661 -1.401 16.265 1.00 24.05 272 LEU A N 1
ATOM 2083 C CA . LEU A 1 272 ? 2.147 -0.093 16.637 1.00 24.05 272 LEU A CA 1
ATOM 2084 C C . LEU A 1 272 ? 3.266 0.652 17.352 1.00 24.05 272 LEU A C 1
ATOM 2086 O O . LEU A 1 272 ? 3.718 0.188 18.402 1.00 24.05 272 LEU A O 1
ATOM 2090 N N . ASP A 1 273 ? 3.638 1.788 16.782 1.00 30.03 273 ASP A N 1
ATOM 2091 C CA . ASP A 1 273 ? 4.134 2.922 17.552 1.00 30.03 273 ASP A CA 1
ATOM 2092 C C . ASP A 1 273 ? 2.938 3.845 17.838 1.00 30.03 273 ASP A C 1
ATOM 2094 O O . ASP A 1 273 ? 2.102 4.030 16.914 1.00 30.03 273 ASP A O 1
#

Radius of gyration: 26.6 Å; chains: 1; bounding box: 51×85×71 Å

Secondary structure (DSSP, 8-state):
-------------PPP----PPPSSPTT-EEEEE--HHHHHGGGT-HHHHHHHHTSPPPEEEEEEEE-------S--SS--EEEEE--SSPPPPBGGGTB-GGG---BTT----SS-PPB-SS-HHHHHHHHHGGGGGGEEEE-TTS-EEET--HHHHHHHHHHHHSSTTSHHHHTHHHHSSS--HHHHHHHHHHHHHHHHTTTTSS-------HHHHHHHHHHHHHHHHHHHHSHHHHHHHHHHHHHHHHHHHHHGGG----------PPP-

Sequence (273 aa):
MSDKIDGQPPQEEYPATGSRETPFPALSSYVTVKLDPAGSVAFMEDEEAATAAANLSAKTYVGLVGGSRDGLYIGRIPVESFKVHMLRPGLPPARPDKFMTSDMCIPVFPNTDHPSRAPLLPVSVKDNIGELLRDGNFMHNGKDSNGQTNNLTHPAVAQLCINFYYGASSRIGHEYETIFGTEVPPLAVALRIVVIKCCLDEYTQGKKKNVPFQADTYRTQYEGLVKSVDTVLASAVHGAKFLRTRREWASSGLARVAEGPVVEEFCFQVHLD

pLDDT: mean 74.71, std 19.65, range [22.52, 97.62]

InterPro domains:
  IPR045341 Domain of unknown function DUF6532 [PF20149] (125-231)

Foldseek 3Di:
DDDDDPPDDPPPPDPPDDDPPQDPPHAFDKDKDWDQQQVVCVVVPDPVSNVVSVPDDTDIWMWTKHADPDDPDDDDDPDGDIDTHTDDPDFDPADVVVPRGSQPDAAAPPDQPGDHYGHDDRPQLLVVLVVCPVVVVVQWPAADPVRHIQGNQHVQLLVQLLCQQQLECPHVLNVPCVQNVQFRDLLNSLVSSLVVVQQSVLCNVSHGDDDDPDCVVCVVVSVVVVVVSVVLCVDPVSVVSRRVSRRVSSVVSNVNHVPPRDPDPDDDDDDDD

Organism: NCBI:txid1759441